Protein AF-A0A9C8JEM8-F1 (afdb_monomer_lite)

Radius of gyration: 41.98 Å; chains: 1; bounding box: 70×60×152 Å

pLDDT: mean 73.68, std 19.28, range [27.16, 97.56]

Sequence (293 aa):
QLASLAQIGDGIYQTISSDDGDIQNLIANSNAAVTEQTMEDSKHLVEQWAEQGPWLLLLLLPLAALYFRKGLLIVPVIVLMNYPQDSYAFEWQDLWKTPDQQGQQAFDHQQYEQAAAKFKSPDWQAAAQYKAEKYQQAAETLQPLQQPTADVYYNRATALAKAGQLQPALDVYNKALKLNPKHEDALYNKKLVEQALEKQKQDKKQDQDKKKSDEEKQNEQDKQTESNQASQPEKEADDKQAQQQSAQNPDKSDEQKQAQEQWLKRIPDDPAGLLKRKFKYQYSQRNRGSQQE

Foldseek 3Di:
DVCVVCVVVVHHDFDDDPDCPRVVVVVVVVCVVVVPPPPPDPPPPDPPDPPPVVVVVVVCVVVVVVVVDPPCPVVVVVVVVPDDPPPPPDDPVVVPDQLQRVLVVCVVVVVLCSSLVSDPDLLRNLLSCVSVVVLVVSLVSLPPDPDDALLSLQSNLLSCLSVVVLVVSLVSLVVSCVRPVPPPLSVVLSVLSVVLVVVLVVVVVVVVVVVVVVVVVVVVVVVVPDDDDDDDDDDDDDDDDPDDPDDDDPDDDVVNVVSSVVSNVVNDSPSCVVVVVVVVVVVVVVVVVVVVD

Secondary structure (DSSP, 8-state):
-HHHHHHHTT-------SSTHHHHHHHHHHHHHHHTTSSSS-SS--------HHHHHHHHHHHHHHHHSTT-THHHHHHHTTS--------TTTTTS-HHHHHHHHHHTT-HHHHHHH--SHHHHHHHHHHTT-HHHHHHHTTT-SS--HHHHHHHHHHHHHTT-HHHHHHHHHHHHHH-TT-HHHHHHHHHHHHHHHHHHHHHHHHHHHHHHHHHHHHHHHTTT--------------------SS------HHHHHHHHHHHTTS---THHHHHHHHHHHHHHHHHHTT--

Structure (mmCIF, N/CA/C/O backbone):
data_AF-A0A9C8JEM8-F1
#
_entry.id   AF-A0A9C8JEM8-F1
#
loop_
_atom_site.group_PDB
_atom_site.id
_atom_site.type_symbol
_atom_site.label_atom_id
_atom_site.label_alt_id
_atom_site.label_comp_id
_atom_site.label_asym_id
_atom_site.label_entity_id
_atom_site.label_seq_id
_atom_site.pdbx_PDB_ins_code
_atom_site.Cartn_x
_atom_site.Cartn_y
_atom_site.Cartn_z
_atom_site.occupancy
_atom_site.B_iso_or_equiv
_atom_site.auth_seq_id
_atom_site.auth_comp_id
_atom_site.auth_asym_id
_atom_site.auth_atom_id
_atom_site.pdbx_PDB_model_num
ATOM 1 N N . GLN A 1 1 ? 6.579 21.431 -92.927 1.00 73.50 1 GLN A N 1
ATOM 2 C CA . GLN A 1 1 ? 5.218 20.952 -92.588 1.00 73.50 1 GLN A CA 1
ATOM 3 C C . GLN A 1 1 ? 5.155 20.407 -91.160 1.00 73.50 1 GLN A C 1
ATOM 5 O O . GLN A 1 1 ? 4.316 20.878 -90.412 1.00 73.50 1 GLN A O 1
ATOM 10 N N . LEU A 1 2 ? 6.073 19.528 -90.734 1.00 78.44 2 LEU A N 1
ATOM 11 C CA . LEU A 1 2 ? 6.100 18.985 -89.361 1.00 78.44 2 LEU A CA 1
ATOM 12 C C . LEU A 1 2 ? 6.294 20.041 -88.255 1.00 78.44 2 LEU A C 1
ATOM 14 O O . LEU A 1 2 ? 5.579 20.002 -87.262 1.00 78.44 2 LEU A O 1
ATOM 18 N N . ALA A 1 3 ? 7.165 21.036 -88.460 1.00 80.38 3 ALA A N 1
ATOM 19 C CA . ALA A 1 3 ? 7.355 22.131 -87.499 1.00 80.38 3 ALA A CA 1
ATOM 20 C C . ALA A 1 3 ? 6.066 22.934 -87.233 1.00 80.38 3 ALA A C 1
ATOM 22 O O . ALA A 1 3 ? 5.750 23.259 -86.096 1.00 80.38 3 ALA A O 1
ATOM 23 N N . SER A 1 4 ? 5.278 23.191 -88.283 1.00 79.69 4 SER A N 1
ATOM 24 C CA . SER A 1 4 ? 4.003 23.907 -88.164 1.00 79.69 4 SER A CA 1
ATOM 25 C C . SER A 1 4 ? 2.924 23.067 -87.478 1.00 79.69 4 SER A C 1
ATOM 27 O O . SER A 1 4 ? 2.060 23.636 -86.826 1.00 79.69 4 SER A O 1
ATOM 29 N N . LEU A 1 5 ? 2.963 21.735 -87.614 1.00 83.62 5 LEU A N 1
ATOM 30 C CA . LEU A 1 5 ? 2.038 20.830 -86.928 1.00 83.62 5 LEU A CA 1
ATOM 31 C C . LEU A 1 5 ? 2.347 20.754 -85.424 1.00 83.62 5 LEU A C 1
ATOM 33 O O . LEU A 1 5 ? 1.428 20.771 -84.614 1.00 83.62 5 LEU A O 1
ATOM 37 N N . ALA A 1 6 ? 3.634 20.723 -85.059 1.00 81.81 6 ALA A N 1
ATOM 38 C CA . ALA A 1 6 ? 4.071 20.724 -83.665 1.00 81.81 6 ALA A CA 1
ATOM 39 C C . ALA A 1 6 ? 3.628 22.003 -82.940 1.00 81.81 6 ALA A C 1
ATOM 41 O O . ALA A 1 6 ? 3.052 21.919 -81.863 1.00 81.81 6 ALA A O 1
ATOM 42 N N . GLN A 1 7 ? 3.763 23.163 -83.588 1.00 78.19 7 GLN A N 1
ATOM 43 C CA . GLN A 1 7 ? 3.350 24.446 -83.017 1.00 78.19 7 GLN A CA 1
ATOM 44 C C . GLN A 1 7 ? 1.827 24.568 -82.812 1.00 78.19 7 GLN A C 1
ATOM 46 O O . GLN A 1 7 ? 1.388 25.266 -81.907 1.00 78.19 7 GLN A O 1
ATOM 51 N N . ILE A 1 8 ? 1.010 23.875 -83.617 1.00 83.38 8 ILE A N 1
ATOM 52 C CA . ILE A 1 8 ? -0.453 23.814 -83.424 1.00 83.38 8 ILE A CA 1
ATOM 53 C C . ILE A 1 8 ? -0.821 22.931 -82.218 1.00 83.38 8 ILE A C 1
ATOM 55 O O . ILE A 1 8 ? -1.837 23.171 -81.574 1.00 83.38 8 ILE A O 1
ATOM 59 N N . GLY A 1 9 ? -0.008 21.915 -81.914 1.00 77.94 9 GLY A N 1
ATOM 60 C CA . GLY A 1 9 ? -0.198 21.002 -80.783 1.00 77.94 9 GLY A CA 1
ATOM 61 C C . GLY A 1 9 ? 0.584 21.376 -79.523 1.00 77.94 9 GLY A C 1
ATOM 62 O O . GLY A 1 9 ? 0.756 20.511 -78.670 1.00 77.94 9 GLY A O 1
ATOM 63 N N . ASP A 1 10 ? 1.097 22.608 -79.442 1.00 72.88 10 A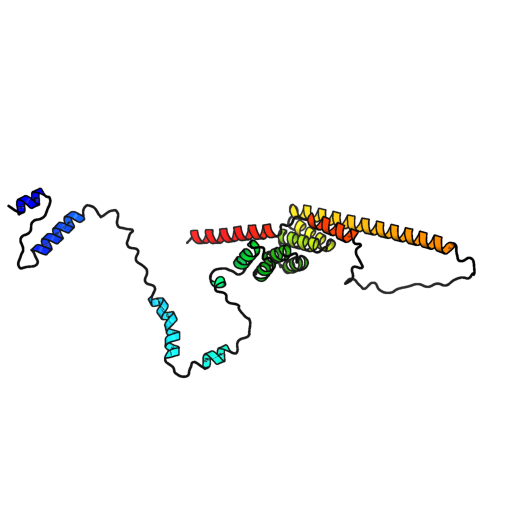SP A N 1
ATOM 64 C CA . ASP A 1 10 ? 1.951 23.106 -78.349 1.00 72.88 10 ASP A CA 1
ATOM 65 C C . ASP A 1 10 ? 3.203 22.235 -78.083 1.00 72.88 10 ASP A C 1
ATOM 67 O O . ASP A 1 10 ? 3.753 22.168 -76.986 1.00 72.88 10 ASP A O 1
ATOM 71 N N . GLY A 1 11 ? 3.650 21.520 -79.119 1.00 76.44 11 GLY A N 1
ATOM 72 C CA . GLY A 1 11 ? 4.810 20.640 -79.103 1.00 76.44 11 GLY A CA 1
ATOM 73 C C . GLY A 1 11 ? 6.044 21.289 -79.729 1.00 76.44 11 GLY A C 1
ATOM 74 O O . GLY A 1 11 ? 5.958 22.160 -80.595 1.00 76.44 11 GLY A O 1
ATOM 75 N N . ILE A 1 12 ? 7.222 20.812 -79.330 1.00 78.31 12 ILE A N 1
ATOM 76 C CA . ILE A 1 12 ? 8.511 21.308 -79.823 1.00 78.31 12 ILE A CA 1
ATOM 77 C C . ILE A 1 12 ? 8.998 20.396 -80.953 1.00 78.31 12 ILE A C 1
ATOM 79 O O . ILE A 1 12 ? 9.062 19.177 -80.797 1.00 78.31 12 ILE A O 1
ATOM 83 N N . TYR A 1 13 ? 9.355 20.980 -82.098 1.00 82.88 13 TYR A N 1
ATOM 84 C CA . TYR A 1 13 ? 9.956 20.257 -83.220 1.00 82.88 13 TYR A CA 1
ATOM 85 C C . TYR A 1 13 ? 11.445 20.577 -83.325 1.00 82.88 13 TYR A C 1
ATOM 87 O O . TYR A 1 13 ? 11.808 21.741 -83.476 1.00 82.88 13 TYR A O 1
ATOM 95 N N . GLN A 1 14 ? 12.283 19.540 -83.322 1.00 85.38 14 GLN A N 1
ATOM 96 C CA . GLN A 1 14 ? 13.728 19.648 -83.516 1.00 85.38 14 GLN A CA 1
ATOM 97 C C . GLN A 1 14 ? 14.185 18.623 -84.562 1.00 85.38 14 GLN A C 1
ATOM 99 O O . GLN A 1 14 ? 13.753 17.469 -84.545 1.00 85.38 14 GLN A O 1
ATOM 104 N N . THR A 1 15 ? 15.041 19.039 -85.496 1.00 86.00 15 THR A N 1
ATOM 105 C CA . THR A 1 15 ? 15.683 18.128 -86.457 1.00 86.00 15 THR A CA 1
ATOM 106 C C . THR A 1 15 ? 16.904 17.476 -85.826 1.00 86.00 15 THR A C 1
ATOM 108 O O . THR A 1 15 ? 17.666 18.169 -85.155 1.00 86.00 15 THR A O 1
ATOM 111 N N . ILE A 1 16 ? 17.106 16.179 -86.084 1.00 86.50 16 ILE A N 1
ATOM 112 C CA . ILE A 1 16 ? 18.252 15.436 -85.551 1.00 86.50 16 ILE A CA 1
ATOM 113 C C . ILE A 1 16 ? 19.565 16.060 -86.033 1.00 86.50 16 ILE A C 1
ATOM 115 O O . ILE A 1 16 ? 19.719 16.349 -87.227 1.00 86.50 16 ILE A O 1
ATOM 119 N N . SER A 1 17 ? 20.483 16.293 -85.103 1.00 87.31 17 SER A N 1
ATOM 120 C CA . SER A 1 17 ? 21.820 16.805 -85.396 1.00 87.31 17 SER A CA 1
ATOM 121 C C . SER A 1 17 ? 22.855 15.686 -85.283 1.00 87.31 17 SER A C 1
ATOM 123 O O . SER A 1 17 ? 22.590 14.613 -84.750 1.00 87.31 17 SER A O 1
ATOM 125 N N . SER A 1 18 ? 24.041 15.909 -85.849 1.00 84.62 18 SER A N 1
ATOM 126 C CA . SER A 1 18 ? 25.194 15.012 -85.657 1.00 84.62 18 SER A CA 1
ATOM 127 C C . SER A 1 18 ? 25.998 15.353 -84.395 1.00 84.62 18 SER A C 1
ATOM 129 O O . SER A 1 18 ? 26.975 14.671 -84.093 1.00 84.62 18 SER A O 1
ATOM 131 N N . ASP A 1 19 ? 25.603 16.416 -83.693 1.00 86.56 19 ASP A N 1
ATOM 132 C CA . ASP A 1 19 ? 26.094 16.820 -82.378 1.00 86.56 19 ASP A CA 1
ATOM 133 C C . ASP A 1 19 ? 24.960 16.779 -81.341 1.00 86.56 19 ASP A C 1
ATOM 135 O O . ASP A 1 19 ? 23.800 16.578 -81.687 1.00 86.56 19 ASP A O 1
ATOM 139 N N . ASP A 1 20 ? 25.288 17.020 -80.070 1.00 84.44 20 ASP A N 1
ATOM 140 C CA . ASP A 1 20 ? 24.317 16.991 -78.965 1.00 84.44 20 ASP A CA 1
ATOM 141 C C . ASP A 1 20 ? 23.405 18.239 -78.910 1.00 84.44 20 ASP A C 1
ATOM 143 O O . ASP A 1 20 ? 22.686 18.462 -77.927 1.00 84.44 20 ASP A O 1
ATOM 147 N N . GLY A 1 21 ? 23.440 19.103 -79.931 1.00 83.06 21 GLY A N 1
ATOM 148 C CA . GLY A 1 21 ? 22.707 20.368 -79.943 1.00 83.06 21 GLY A CA 1
ATOM 149 C C . GLY A 1 21 ? 21.188 20.194 -80.027 1.00 83.06 21 GLY A C 1
ATOM 150 O O . GLY A 1 21 ? 20.435 21.032 -79.525 1.00 83.06 21 GLY A O 1
ATOM 151 N N . ASP A 1 22 ? 20.710 19.105 -80.626 1.00 84.31 22 ASP A N 1
ATOM 152 C CA . ASP A 1 22 ? 19.285 18.772 -80.687 1.00 84.31 22 ASP A CA 1
ATOM 153 C C . ASP A 1 22 ? 18.732 18.338 -79.319 1.00 84.31 22 ASP A C 1
ATOM 155 O O . ASP A 1 22 ? 17.677 18.824 -78.899 1.00 84.31 22 ASP A O 1
ATOM 159 N N . ILE A 1 23 ? 19.481 17.515 -78.582 1.00 81.94 23 ILE A N 1
ATOM 160 C CA . ILE A 1 23 ? 19.141 17.065 -77.229 1.00 81.94 23 ILE A CA 1
ATOM 161 C C . ILE A 1 23 ? 19.180 18.234 -76.242 1.00 81.94 23 ILE A C 1
ATOM 163 O O . ILE A 1 23 ? 18.251 18.392 -75.447 1.00 81.94 23 ILE A O 1
ATOM 167 N N . GLN A 1 24 ? 20.205 19.092 -76.302 1.00 83.62 24 GLN A N 1
ATOM 168 C CA . GLN A 1 24 ? 20.297 20.239 -75.392 1.00 83.62 24 GLN A CA 1
ATOM 169 C C . GLN A 1 24 ? 19.135 21.224 -75.576 1.00 83.62 24 GLN A C 1
ATOM 171 O O . GLN A 1 24 ? 18.583 21.706 -74.587 1.00 83.62 24 GLN A O 1
ATOM 176 N N . ASN A 1 25 ? 18.706 21.470 -76.818 1.00 80.06 25 ASN A N 1
ATOM 177 C CA . ASN A 1 25 ? 17.564 22.342 -77.101 1.00 80.06 25 ASN A CA 1
ATOM 178 C C . ASN A 1 25 ? 16.220 21.723 -76.677 1.00 80.06 25 ASN A C 1
ATOM 180 O O . ASN A 1 25 ? 15.345 22.442 -76.191 1.00 80.06 25 ASN A O 1
ATOM 184 N N . LEU A 1 26 ? 16.056 20.400 -76.799 1.00 81.19 26 LEU A N 1
ATOM 185 C CA . LEU A 1 26 ? 14.886 19.687 -76.268 1.00 81.19 26 LEU A CA 1
ATOM 186 C C . LEU A 1 26 ? 14.798 19.791 -74.739 1.00 81.19 26 LEU A C 1
ATOM 188 O O . LEU A 1 26 ? 13.727 20.091 -74.216 1.00 81.19 26 LEU A O 1
ATOM 192 N N . ILE A 1 27 ? 15.918 19.607 -74.033 1.00 78.31 27 ILE A N 1
ATOM 193 C CA . ILE A 1 27 ? 15.978 19.670 -72.562 1.00 78.31 27 ILE A CA 1
ATOM 194 C C . ILE A 1 27 ? 15.784 21.106 -72.049 1.00 78.31 27 ILE A C 1
ATOM 196 O O . ILE A 1 27 ? 15.077 21.334 -71.065 1.00 78.31 27 ILE A O 1
ATOM 200 N N . ALA A 1 28 ? 16.391 22.096 -72.708 1.00 76.00 28 ALA A N 1
ATOM 201 C CA . ALA A 1 28 ? 16.243 23.499 -72.323 1.00 76.00 28 ALA A CA 1
ATOM 202 C C . ALA A 1 28 ? 14.779 23.958 -72.425 1.00 76.00 28 ALA A C 1
ATOM 204 O O . ALA A 1 28 ? 14.257 24.593 -71.506 1.00 76.00 28 ALA A O 1
ATOM 205 N N . ASN A 1 29 ? 14.094 23.566 -73.502 1.00 69.38 29 ASN A N 1
ATOM 206 C CA . ASN A 1 29 ? 12.701 23.934 -73.724 1.00 69.38 29 ASN A CA 1
ATOM 207 C C . ASN A 1 29 ? 11.715 23.088 -72.894 1.00 69.38 29 ASN A C 1
ATOM 209 O O . ASN A 1 29 ? 10.679 23.612 -72.487 1.00 69.38 29 ASN A O 1
ATOM 213 N N . SER A 1 30 ? 12.034 21.829 -72.557 1.00 65.31 30 SER A N 1
ATOM 214 C CA . SER A 1 30 ? 11.218 21.043 -71.615 1.00 65.31 30 SER A CA 1
ATOM 215 C C . SER A 1 30 ? 11.283 21.603 -70.195 1.00 65.31 30 SER A C 1
ATOM 217 O O . SER A 1 30 ? 10.276 21.640 -69.493 1.00 65.31 30 SER A O 1
ATOM 219 N N . ASN A 1 31 ? 12.453 22.090 -69.776 1.00 60.06 31 ASN A N 1
ATOM 220 C CA . ASN A 1 31 ? 12.616 22.701 -68.461 1.00 60.06 31 ASN A CA 1
ATOM 221 C C . ASN A 1 31 ? 11.907 24.059 -68.378 1.00 60.06 31 ASN A C 1
ATOM 223 O O . ASN A 1 31 ? 11.348 24.376 -67.331 1.00 60.06 31 ASN A O 1
ATOM 227 N N . ALA A 1 32 ? 11.849 24.827 -69.471 1.00 59.03 32 ALA A N 1
ATOM 228 C CA . ALA A 1 32 ? 11.072 26.066 -69.521 1.00 59.03 32 ALA A CA 1
ATOM 229 C C . ALA A 1 32 ? 9.560 25.818 -69.339 1.00 59.03 32 ALA A C 1
ATOM 231 O O . ALA A 1 32 ? 8.919 26.551 -68.593 1.00 59.03 32 ALA A O 1
ATOM 232 N N . ALA A 1 33 ? 9.013 24.744 -69.925 1.00 56.31 33 ALA A N 1
ATOM 233 C CA . ALA A 1 33 ? 7.599 24.376 -69.778 1.00 56.31 33 ALA A CA 1
ATOM 234 C C . ALA A 1 33 ? 7.238 23.816 -68.383 1.00 56.31 33 ALA A C 1
ATOM 236 O O . ALA A 1 33 ? 6.098 23.936 -67.944 1.00 56.31 33 ALA A O 1
ATOM 237 N N . VAL A 1 34 ? 8.200 23.223 -67.665 1.00 54.12 34 VAL A N 1
ATOM 238 C CA . VAL A 1 34 ? 7.989 22.663 -66.312 1.00 54.12 34 VAL A CA 1
ATOM 239 C C . VAL A 1 34 ? 8.212 23.706 -65.205 1.00 54.12 34 VAL A C 1
ATOM 241 O O . VAL A 1 34 ? 7.657 23.583 -64.115 1.00 54.12 34 VAL A O 1
ATOM 244 N N . THR A 1 35 ? 8.975 24.772 -65.468 1.00 49.25 35 THR A N 1
ATOM 245 C CA . THR A 1 35 ? 9.384 25.736 -64.427 1.00 49.25 35 THR A CA 1
ATOM 246 C C . THR A 1 35 ? 8.249 26.655 -63.947 1.00 49.25 35 THR A C 1
ATOM 248 O O . THR A 1 35 ? 8.326 27.167 -62.832 1.00 49.25 35 THR A O 1
ATOM 251 N N . GLU A 1 36 ? 7.161 26.824 -64.706 1.00 50.47 36 GLU A N 1
ATOM 252 C CA . GLU A 1 36 ? 6.066 27.733 -64.321 1.00 50.47 36 GLU A CA 1
ATOM 253 C C . GLU A 1 36 ? 5.012 27.129 -63.369 1.00 50.47 36 GLU A C 1
ATOM 255 O O . GLU A 1 36 ? 4.199 27.880 -62.835 1.00 50.47 36 GLU A O 1
ATOM 260 N N . GLN A 1 37 ? 5.025 25.816 -63.082 1.00 49.00 37 GLN A N 1
ATOM 261 C CA . GLN A 1 37 ? 3.985 25.182 -62.240 1.00 49.00 37 GLN A CA 1
ATOM 262 C C . GLN A 1 37 ? 4.459 24.491 -60.949 1.00 49.00 37 GLN A C 1
ATOM 264 O O . GLN A 1 37 ? 3.617 24.085 -60.152 1.00 49.00 37 GLN A O 1
ATOM 269 N N . THR A 1 38 ? 5.762 24.376 -60.666 1.00 44.81 38 THR A N 1
ATOM 270 C CA . THR A 1 38 ? 6.245 23.550 -59.530 1.00 44.81 38 THR A CA 1
ATOM 271 C C . THR A 1 38 ? 7.062 24.286 -58.462 1.00 44.81 38 THR A C 1
ATOM 273 O O . THR A 1 38 ? 7.720 23.641 -57.647 1.00 44.81 38 THR A O 1
ATOM 276 N N . MET A 1 39 ? 7.028 25.622 -58.412 1.00 44.41 39 MET A N 1
ATOM 277 C CA . MET A 1 39 ? 7.849 26.404 -57.466 1.00 44.41 39 MET A CA 1
ATOM 278 C C . MET A 1 39 ? 7.201 26.707 -56.098 1.00 44.41 39 MET A C 1
ATOM 280 O O . MET A 1 39 ? 7.886 27.273 -55.249 1.00 44.41 39 MET A O 1
ATOM 284 N N . GLU A 1 40 ? 5.951 26.304 -55.826 1.00 47.78 40 GLU A N 1
ATOM 285 C CA . GLU A 1 40 ? 5.322 26.559 -54.509 1.00 47.78 40 GLU A CA 1
ATOM 286 C C . GLU A 1 40 ? 5.100 25.325 -53.615 1.00 47.78 40 GLU A C 1
ATOM 288 O O . GLU A 1 40 ? 5.175 25.474 -52.398 1.00 47.78 40 GLU A O 1
ATOM 293 N N . ASP A 1 41 ? 4.952 24.102 -54.145 1.00 46.62 41 ASP A N 1
ATOM 294 C CA . ASP A 1 41 ? 4.423 22.980 -53.332 1.00 46.62 41 ASP A CA 1
ATOM 295 C C . ASP A 1 41 ? 5.423 21.864 -52.956 1.00 46.62 41 ASP A C 1
ATOM 297 O O . ASP A 1 41 ? 5.088 20.910 -52.258 1.00 46.62 41 ASP A O 1
ATOM 301 N N . SER A 1 42 ? 6.691 21.957 -53.373 1.00 44.41 42 SER A N 1
ATOM 302 C CA . SER A 1 42 ? 7.666 20.853 -53.228 1.00 44.41 42 SER A CA 1
ATOM 303 C C . SER A 1 42 ? 8.757 21.094 -52.178 1.00 44.41 42 SER A C 1
ATOM 305 O O . SER A 1 42 ? 9.907 20.710 -52.376 1.00 44.41 42 SER A O 1
ATOM 307 N N . LYS A 1 43 ? 8.437 21.727 -51.041 1.00 48.19 43 LYS A N 1
ATOM 308 C CA . LYS A 1 43 ? 9.382 21.839 -49.904 1.00 48.19 43 LYS A CA 1
ATOM 309 C C . LYS A 1 43 ? 9.267 20.724 -48.858 1.00 48.19 43 LYS A C 1
ATOM 311 O O . LYS A 1 43 ? 10.055 20.719 -47.920 1.00 48.19 43 LYS A O 1
ATOM 316 N N . HIS A 1 44 ? 8.356 19.758 -49.017 1.00 50.12 44 HIS A N 1
ATOM 317 C CA . HIS A 1 44 ? 8.060 18.789 -47.950 1.00 50.12 44 HIS A CA 1
ATOM 318 C C . HIS A 1 44 ? 7.926 17.310 -48.360 1.00 50.12 44 HIS A C 1
ATOM 320 O O . HIS A 1 44 ? 7.254 16.571 -47.654 1.00 50.12 44 HIS A O 1
ATOM 326 N N . LEU A 1 45 ? 8.572 16.825 -49.430 1.00 48.34 45 LEU A N 1
ATOM 327 C CA . LEU A 1 45 ? 8.512 15.388 -49.785 1.00 48.34 45 LEU A CA 1
ATOM 328 C C . LEU A 1 45 ? 9.844 14.780 -50.257 1.00 48.34 45 LEU A C 1
ATOM 330 O O . LEU A 1 45 ? 9.875 13.934 -51.145 1.00 48.34 45 LEU A O 1
ATOM 334 N N . VAL A 1 46 ? 10.959 15.158 -49.635 1.00 50.88 46 VAL A N 1
ATOM 335 C CA . VAL A 1 46 ? 12.116 14.255 -49.579 1.00 50.88 46 VAL A CA 1
ATOM 336 C C . VAL A 1 46 ? 12.358 13.962 -48.110 1.00 50.88 46 VAL A C 1
ATOM 338 O O . VAL A 1 46 ? 13.073 14.692 -47.427 1.00 50.88 46 VAL A O 1
ATOM 341 N N . GLU A 1 47 ? 11.713 12.908 -47.609 1.00 58.53 47 GLU A N 1
ATOM 342 C CA . GLU A 1 47 ? 12.149 12.252 -46.380 1.00 58.53 47 GLU A CA 1
ATOM 343 C C . GLU A 1 47 ? 13.576 11.745 -46.624 1.00 58.53 47 GLU A C 1
ATOM 345 O O . GLU A 1 47 ? 13.800 10.666 -47.174 1.00 58.53 47 GLU A O 1
ATOM 350 N N . GLN A 1 48 ? 14.572 12.567 -46.288 1.00 57.09 48 GLN A N 1
ATOM 351 C CA . GLN A 1 48 ? 15.948 12.108 -46.186 1.00 57.09 48 GLN A CA 1
ATOM 352 C C . GLN A 1 48 ? 16.010 11.165 -44.990 1.00 57.09 48 GLN A C 1
ATOM 354 O O . GLN A 1 48 ? 16.090 11.594 -43.839 1.00 57.09 48 GLN A O 1
ATOM 359 N N . TRP A 1 49 ? 15.946 9.868 -45.270 1.00 64.62 49 TRP A N 1
ATOM 360 C CA . TRP A 1 49 ? 16.225 8.838 -44.285 1.00 64.62 49 TRP A CA 1
ATOM 361 C C . TRP A 1 49 ? 17.636 9.069 -43.748 1.00 64.62 49 TRP A C 1
ATOM 363 O O . TRP A 1 49 ? 18.623 8.946 -44.474 1.00 64.62 49 TRP A O 1
ATOM 373 N N . ALA A 1 50 ? 17.731 9.458 -42.479 1.00 66.25 50 ALA A N 1
ATOM 374 C CA . ALA A 1 50 ? 19.008 9.630 -41.812 1.00 66.25 50 ALA A CA 1
ATOM 375 C C . ALA A 1 50 ? 19.674 8.254 -41.666 1.00 66.25 50 ALA A C 1
ATOM 377 O O . ALA A 1 50 ? 19.329 7.474 -40.775 1.00 66.25 50 ALA A O 1
ATOM 378 N N . GLU A 1 51 ? 20.622 7.938 -42.550 1.00 70.19 51 GLU A N 1
ATOM 379 C CA . GLU A 1 51 ? 21.404 6.706 -42.467 1.00 70.19 51 GLU A CA 1
ATOM 380 C C . GLU A 1 51 ? 22.341 6.745 -41.250 1.00 70.19 51 GLU A C 1
ATOM 382 O O . GLU A 1 51 ? 23.457 7.259 -41.289 1.00 70.19 51 GLU A O 1
ATOM 387 N N . GLN A 1 52 ? 21.882 6.172 -40.136 1.00 79.19 52 GLN A N 1
ATOM 388 C CA . GLN A 1 52 ? 22.690 5.972 -38.928 1.00 79.19 52 GLN A CA 1
ATOM 389 C C . GLN A 1 52 ? 23.364 4.587 -38.880 1.00 79.19 52 GLN A C 1
ATOM 391 O O . GLN A 1 52 ? 23.950 4.216 -37.863 1.00 79.19 52 GLN A O 1
ATOM 396 N N . GLY A 1 53 ? 23.331 3.834 -39.986 1.00 81.06 53 GLY A N 1
ATOM 397 C CA . GLY A 1 53 ? 23.951 2.509 -40.124 1.00 81.06 53 GLY A CA 1
ATOM 398 C C . GLY A 1 53 ? 25.422 2.431 -39.678 1.00 81.06 53 GLY A C 1
ATOM 399 O O . GLY A 1 53 ? 25.783 1.471 -38.995 1.00 81.06 53 GLY A O 1
ATOM 400 N N . PRO A 1 54 ? 26.274 3.440 -39.947 1.00 86.06 54 PRO A N 1
ATOM 401 C CA . PRO A 1 54 ? 27.662 3.429 -39.486 1.00 86.06 54 PRO A CA 1
ATOM 402 C C . PRO A 1 54 ? 27.836 3.393 -37.959 1.00 86.06 54 PRO A C 1
ATOM 404 O O . PRO A 1 54 ? 28.841 2.877 -37.474 1.00 86.06 54 PRO A O 1
ATOM 407 N N . TRP A 1 55 ? 26.865 3.868 -37.172 1.00 85.38 55 TRP A N 1
ATOM 408 C CA . TRP A 1 55 ? 26.945 3.802 -35.707 1.00 85.38 55 TRP A CA 1
ATOM 409 C C . TRP A 1 55 ? 26.785 2.370 -35.176 1.00 85.38 55 TRP A C 1
ATOM 411 O O . TRP A 1 55 ? 27.382 2.024 -34.156 1.00 85.38 55 TRP A O 1
ATOM 421 N N . LEU A 1 56 ? 26.078 1.496 -35.903 1.00 84.12 56 LEU A N 1
ATOM 422 C CA . LEU A 1 56 ? 25.992 0.066 -35.577 1.00 84.12 56 LEU A CA 1
ATOM 423 C C . LEU A 1 56 ? 27.339 -0.655 -35.754 1.00 84.12 56 LEU A C 1
ATOM 425 O O . LEU A 1 56 ? 27.613 -1.620 -35.039 1.00 84.12 56 LEU A O 1
ATOM 429 N N . LEU A 1 57 ? 28.216 -0.172 -36.645 1.00 86.06 57 LEU A N 1
ATOM 430 C CA . LEU A 1 57 ? 29.558 -0.741 -36.823 1.00 86.06 57 LEU A CA 1
ATOM 431 C C . LEU A 1 57 ? 30.441 -0.543 -35.587 1.00 86.06 57 LEU A C 1
ATOM 433 O O . LEU A 1 57 ? 31.233 -1.430 -35.266 1.00 86.06 57 LEU A O 1
ATOM 437 N N . LEU A 1 58 ? 30.278 0.562 -34.851 1.00 86.88 58 LEU A N 1
ATOM 438 C CA . LEU A 1 58 ? 31.016 0.792 -33.603 1.00 86.88 58 LEU A CA 1
ATOM 439 C C . LEU A 1 58 ? 30.653 -0.233 -32.519 1.00 86.88 58 LEU A C 1
ATOM 441 O O . LEU A 1 58 ? 31.522 -0.629 -31.744 1.00 86.88 58 LEU A O 1
ATOM 445 N N . LEU A 1 59 ? 29.407 -0.719 -32.503 1.00 85.69 59 LEU A N 1
ATOM 446 C CA . LEU A 1 59 ? 28.952 -1.767 -31.582 1.00 85.69 59 LEU A CA 1
ATOM 447 C C . LEU A 1 59 ? 29.477 -3.164 -31.973 1.00 85.69 59 LEU A C 1
ATOM 449 O O . LEU A 1 59 ? 29.726 -3.999 -31.105 1.00 85.69 59 LEU A O 1
ATOM 453 N N . LEU A 1 60 ? 29.705 -3.406 -33.268 1.00 84.94 60 LEU A N 1
ATOM 454 C CA . LEU A 1 60 ? 30.256 -4.662 -33.803 1.00 84.94 60 LEU A CA 1
ATOM 455 C C . LEU A 1 60 ? 31.789 -4.759 -33.718 1.00 84.94 60 LEU A C 1
ATOM 457 O O . LEU A 1 60 ? 32.336 -5.862 -33.646 1.00 84.94 60 LEU A O 1
ATOM 461 N N . LEU A 1 61 ? 32.489 -3.624 -33.696 1.00 85.06 61 LEU A N 1
ATOM 462 C CA . LEU A 1 61 ? 33.952 -3.539 -33.642 1.00 85.06 61 LEU A CA 1
ATOM 463 C C . LEU A 1 61 ? 34.589 -4.327 -32.472 1.00 85.06 61 LEU A C 1
ATOM 465 O O . LEU A 1 61 ? 35.522 -5.091 -32.735 1.00 85.06 61 LEU A O 1
ATOM 469 N N . PRO A 1 62 ? 34.113 -4.248 -31.209 1.00 81.94 62 PRO A N 1
ATOM 470 C CA . PRO A 1 62 ? 34.688 -5.039 -30.117 1.00 81.94 62 PRO A CA 1
ATOM 471 C C . PRO A 1 62 ? 34.507 -6.554 -30.310 1.00 81.94 62 PRO A C 1
ATOM 473 O O . PRO A 1 62 ? 35.412 -7.319 -29.981 1.00 81.94 62 PRO A O 1
ATOM 476 N N . LEU A 1 63 ? 33.393 -7.003 -30.901 1.00 81.31 63 LEU A N 1
ATOM 477 C CA . LEU A 1 63 ? 33.167 -8.421 -31.219 1.00 81.31 63 LEU A CA 1
ATOM 478 C C . LEU A 1 63 ? 34.137 -8.910 -32.307 1.00 81.31 63 LEU A C 1
ATOM 480 O O . LEU A 1 63 ? 34.730 -9.982 -32.176 1.00 81.31 63 LEU A O 1
ATOM 484 N N . ALA A 1 64 ? 34.364 -8.095 -33.341 1.00 81.19 64 ALA A N 1
ATOM 485 C CA . ALA A 1 64 ? 35.340 -8.381 -34.393 1.00 81.19 64 ALA A CA 1
ATOM 486 C C . ALA A 1 64 ? 36.788 -8.394 -33.861 1.00 81.19 64 ALA A C 1
ATOM 488 O O . ALA A 1 64 ? 37.587 -9.254 -34.241 1.00 81.19 64 ALA A O 1
ATOM 489 N N . ALA A 1 65 ? 37.122 -7.494 -32.930 1.00 77.44 65 ALA A N 1
ATOM 490 C CA . ALA A 1 65 ? 38.431 -7.453 -32.279 1.00 77.44 65 ALA A CA 1
ATOM 491 C C . ALA A 1 65 ? 38.698 -8.699 -31.410 1.00 77.44 65 ALA A C 1
ATOM 493 O O . ALA A 1 65 ? 39.822 -9.207 -31.388 1.00 77.44 65 ALA A O 1
ATOM 494 N N . LEU A 1 66 ? 37.669 -9.230 -30.739 1.00 73.56 66 LEU A N 1
ATOM 495 C CA . LEU A 1 66 ? 37.760 -10.474 -29.963 1.00 73.56 66 LEU A CA 1
ATOM 496 C C . LEU A 1 66 ? 37.910 -11.718 -30.854 1.00 73.56 66 LEU A C 1
ATOM 498 O O . LEU A 1 66 ? 38.590 -12.667 -30.463 1.00 73.56 66 LEU A O 1
ATOM 502 N N . TYR A 1 67 ? 37.340 -11.702 -32.063 1.00 72.12 67 TYR A N 1
ATOM 503 C CA . TYR A 1 67 ? 37.467 -12.794 -33.035 1.00 72.12 67 TYR A CA 1
ATOM 504 C C . TYR A 1 67 ? 38.905 -12.970 -33.557 1.00 72.12 67 TYR A C 1
ATOM 506 O O . TYR A 1 67 ? 39.353 -14.091 -33.797 1.00 72.12 67 TYR A O 1
ATOM 5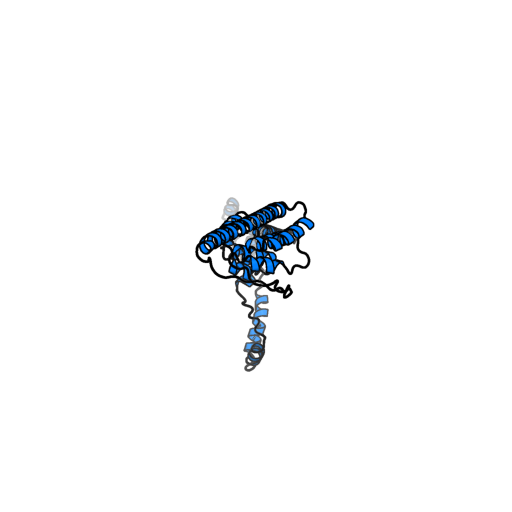14 N N . PHE A 1 68 ? 39.663 -11.878 -33.702 1.00 69.12 68 PHE A N 1
ATOM 515 C CA . PHE A 1 68 ? 40.976 -11.911 -34.357 1.00 69.12 68 PHE A CA 1
ATOM 516 C C . PHE A 1 68 ? 42.108 -12.481 -33.477 1.00 69.12 68 PHE A C 1
ATOM 518 O O . PHE A 1 68 ? 43.143 -12.908 -33.991 1.00 69.12 68 PHE A O 1
ATOM 525 N N . ARG A 1 69 ? 41.937 -12.540 -32.147 1.00 72.56 69 ARG A N 1
ATOM 526 C CA . ARG A 1 69 ? 43.007 -12.943 -31.216 1.00 72.56 69 ARG A CA 1
ATOM 527 C C . ARG A 1 69 ? 42.741 -14.319 -30.595 1.00 72.56 69 ARG A C 1
ATOM 529 O O . ARG A 1 69 ? 42.186 -14.432 -29.501 1.00 72.56 69 ARG A O 1
ATOM 536 N N . LYS A 1 70 ? 43.196 -15.375 -31.288 1.00 62.97 70 LYS A N 1
ATOM 537 C CA . LYS A 1 70 ? 43.160 -16.779 -30.827 1.00 62.97 70 LYS A CA 1
ATOM 538 C C . LYS A 1 70 ? 43.868 -16.918 -29.468 1.00 62.97 70 LYS A C 1
ATOM 540 O O . LYS A 1 70 ? 45.092 -16.944 -29.413 1.00 62.97 70 LYS A O 1
ATOM 545 N N . GLY A 1 71 ? 43.101 -16.978 -28.378 1.00 63.84 71 GLY A N 1
ATOM 546 C CA . GLY A 1 71 ? 43.610 -17.227 -27.019 1.00 63.84 71 GLY A CA 1
ATOM 547 C C . GLY A 1 71 ? 43.109 -16.277 -25.926 1.00 63.84 71 GLY A C 1
ATOM 548 O O . GLY A 1 71 ? 43.305 -16.569 -24.752 1.00 63.84 71 GLY A O 1
ATOM 549 N N . LEU A 1 72 ? 42.424 -15.178 -26.268 1.00 63.88 72 LEU A N 1
ATOM 550 C CA . LEU A 1 72 ? 41.906 -14.222 -25.274 1.00 63.88 72 LEU A CA 1
ATOM 551 C C . LEU A 1 72 ? 40.457 -14.478 -24.833 1.00 63.88 72 LEU A C 1
ATOM 553 O O . LEU A 1 72 ? 40.012 -13.847 -23.885 1.00 63.88 72 LEU A O 1
ATOM 557 N N . LEU A 1 73 ? 39.741 -15.428 -25.449 1.00 61.50 73 LEU A N 1
ATOM 558 C CA . LEU A 1 73 ? 38.356 -15.771 -25.079 1.00 61.50 73 LEU A CA 1
ATOM 559 C C . LEU A 1 73 ? 38.216 -16.382 -23.675 1.00 61.50 73 LEU A C 1
ATOM 561 O O . LEU A 1 73 ? 37.135 -16.336 -23.102 1.00 61.50 73 LEU A O 1
ATOM 565 N N . ILE A 1 74 ? 39.293 -16.920 -23.100 1.00 64.81 74 ILE A N 1
ATOM 566 C CA . ILE A 1 74 ? 39.250 -17.565 -21.778 1.00 64.81 74 ILE A CA 1
ATOM 567 C C . ILE A 1 74 ? 39.296 -16.527 -20.642 1.00 64.81 74 ILE A C 1
ATOM 569 O O . ILE A 1 74 ? 38.675 -16.720 -19.600 1.00 64.81 74 ILE A O 1
ATOM 573 N N . VAL A 1 75 ? 39.974 -15.393 -20.842 1.00 68.31 75 VAL A N 1
ATOM 574 C CA . VAL A 1 75 ? 40.158 -14.364 -19.805 1.00 68.31 75 VAL A CA 1
ATOM 575 C C . VAL A 1 75 ? 38.845 -13.678 -19.387 1.00 68.31 75 VAL A C 1
ATOM 577 O O . VAL A 1 75 ? 38.591 -13.631 -18.186 1.00 68.31 75 VAL A O 1
ATOM 580 N N . PRO A 1 76 ? 37.963 -13.197 -20.291 1.00 66.69 76 PRO A N 1
ATOM 581 C CA . PRO A 1 76 ? 36.694 -12.607 -19.874 1.00 66.69 76 PRO A CA 1
ATOM 582 C C . PRO A 1 76 ? 35.760 -13.646 -19.244 1.00 66.69 76 PRO A C 1
ATOM 584 O O . PRO A 1 76 ? 35.040 -13.307 -18.318 1.00 66.69 76 PRO A O 1
ATOM 587 N N . VAL A 1 77 ? 35.810 -14.916 -19.664 1.00 68.06 77 VAL A N 1
ATOM 588 C CA . VAL A 1 77 ? 34.998 -15.997 -19.071 1.00 68.06 77 VAL A CA 1
ATOM 589 C C . VAL A 1 77 ? 35.392 -16.264 -17.613 1.00 68.06 77 VAL A C 1
ATOM 591 O O . VAL A 1 77 ? 34.519 -16.402 -16.761 1.00 68.06 77 VAL A O 1
ATOM 594 N N . ILE A 1 78 ? 36.693 -16.268 -17.300 1.00 69.44 78 ILE A N 1
ATOM 595 C CA . ILE A 1 78 ? 37.190 -16.437 -15.923 1.00 69.44 78 ILE A CA 1
ATOM 596 C C . ILE A 1 78 ? 36.885 -15.199 -15.065 1.00 69.44 78 ILE A C 1
ATOM 598 O O . ILE A 1 78 ? 36.524 -15.333 -13.898 1.00 69.44 78 ILE A O 1
ATOM 602 N N . VAL A 1 79 ? 36.980 -13.996 -15.640 1.00 67.62 79 VAL A N 1
ATOM 603 C CA . VAL A 1 79 ? 36.634 -12.737 -14.956 1.00 67.62 79 VAL A CA 1
ATOM 604 C C . VAL A 1 79 ? 35.123 -12.639 -14.685 1.00 67.62 79 VAL A C 1
ATOM 606 O O . VAL A 1 79 ? 34.727 -12.169 -13.624 1.00 67.62 79 VAL A O 1
ATOM 609 N N . LEU A 1 80 ? 34.277 -13.141 -15.591 1.00 62.31 80 LEU A N 1
ATOM 610 C CA . LEU A 1 80 ? 32.815 -13.172 -15.438 1.00 62.31 80 LEU A CA 1
ATOM 611 C C . LEU A 1 80 ? 32.323 -14.223 -14.427 1.00 62.31 80 LEU A C 1
ATOM 613 O O . LEU A 1 80 ? 31.233 -14.070 -13.885 1.00 62.31 80 LEU A O 1
ATOM 617 N N . MET A 1 81 ? 33.108 -15.266 -14.136 1.00 64.56 81 MET A N 1
ATOM 618 C CA . MET A 1 81 ? 32.745 -16.296 -13.149 1.00 64.56 81 MET A CA 1
ATOM 619 C C . MET A 1 81 ? 32.826 -15.817 -11.690 1.00 64.56 81 MET A C 1
ATOM 621 O O . MET A 1 81 ? 32.293 -16.490 -10.812 1.00 64.56 81 MET A O 1
ATOM 625 N N . ASN A 1 82 ? 33.474 -14.677 -11.420 1.00 63.19 82 ASN A N 1
ATOM 626 C CA . ASN A 1 82 ? 33.771 -14.207 -10.063 1.00 63.19 82 ASN A CA 1
ATOM 627 C C . ASN A 1 82 ? 33.052 -12.894 -9.693 1.00 63.19 82 ASN A C 1
ATOM 629 O O . ASN A 1 82 ? 33.615 -12.051 -8.996 1.00 63.19 82 ASN A O 1
ATOM 633 N N . TYR A 1 83 ? 31.820 -12.701 -10.176 1.00 67.06 83 TYR A N 1
ATOM 634 C CA . TYR A 1 83 ? 30.955 -11.603 -9.734 1.00 67.06 83 TYR A CA 1
ATOM 635 C C . TYR A 1 83 ? 29.879 -12.100 -8.753 1.00 67.06 83 TYR A C 1
ATOM 637 O O . TYR A 1 83 ? 29.324 -13.185 -8.955 1.00 67.06 83 TYR A O 1
ATOM 645 N N . PRO A 1 84 ? 29.574 -11.332 -7.686 1.00 60.09 84 PRO A N 1
ATOM 646 C CA . PRO A 1 84 ? 28.525 -11.674 -6.732 1.00 60.09 84 PRO A CA 1
ATOM 647 C C . PRO A 1 84 ? 27.167 -11.796 -7.433 1.00 60.09 84 PRO A C 1
ATOM 649 O O . PRO A 1 84 ? 26.801 -10.981 -8.278 1.00 60.09 84 PRO A O 1
ATOM 652 N N . GLN A 1 85 ? 26.436 -12.848 -7.069 1.00 56.34 85 GLN A N 1
ATOM 653 C CA . GLN A 1 85 ? 25.129 -13.213 -7.609 1.00 56.34 85 GLN A CA 1
ATOM 654 C C . GLN A 1 85 ? 24.029 -12.333 -6.999 1.00 56.34 85 GLN A C 1
ATOM 656 O O . GLN A 1 85 ? 23.183 -12.819 -6.254 1.00 56.34 85 GLN A O 1
ATOM 661 N N . ASP A 1 86 ? 24.009 -11.048 -7.336 1.00 55.12 86 ASP A N 1
ATOM 662 C CA . ASP A 1 86 ? 22.722 -10.365 -7.423 1.00 55.12 86 ASP A CA 1
ATOM 663 C C . ASP A 1 86 ? 22.130 -10.790 -8.767 1.00 55.12 86 ASP A C 1
ATOM 665 O O . ASP A 1 86 ? 22.577 -10.354 -9.831 1.00 55.12 86 ASP A O 1
ATOM 669 N N . SER A 1 87 ? 21.178 -11.724 -8.748 1.00 57.94 87 SER A N 1
ATOM 670 C CA . SER A 1 87 ? 20.477 -12.141 -9.959 1.00 57.94 87 SER A CA 1
ATOM 671 C C . SER A 1 87 ? 19.592 -10.989 -10.436 1.00 57.94 87 SER A C 1
ATOM 673 O O . SER A 1 87 ? 18.416 -10.898 -10.082 1.00 57.94 87 SER A O 1
ATOM 675 N N . TYR A 1 88 ? 20.153 -10.084 -11.231 1.00 58.00 88 TYR A N 1
ATOM 676 C CA . TYR A 1 88 ? 19.363 -9.147 -12.014 1.00 58.00 88 TYR A CA 1
ATOM 677 C C . TYR A 1 88 ? 18.667 -9.962 -13.106 1.00 58.00 88 TYR A C 1
ATOM 679 O O . TYR A 1 88 ? 19.269 -10.307 -14.122 1.00 58.00 88 TYR A O 1
ATOM 687 N N . ALA A 1 89 ? 17.409 -10.330 -12.860 1.00 62.88 89 ALA A N 1
ATOM 688 C CA . ALA A 1 89 ? 16.542 -10.936 -13.861 1.00 62.88 89 ALA A CA 1
ATOM 689 C C . ALA A 1 89 ? 16.196 -9.864 -14.899 1.00 62.88 89 ALA A C 1
ATOM 691 O O . ALA A 1 89 ? 15.174 -9.198 -14.804 1.00 62.88 89 ALA A O 1
ATOM 692 N N . PHE A 1 90 ? 17.118 -9.638 -15.831 1.00 70.69 90 PHE A N 1
ATOM 693 C CA . PHE A 1 90 ? 16.925 -8.728 -16.946 1.00 70.69 90 PHE A CA 1
ATOM 694 C C . PHE A 1 90 ? 15.898 -9.339 -17.904 1.00 70.69 90 PHE A C 1
ATOM 696 O O . PHE A 1 90 ? 16.198 -10.302 -18.618 1.00 70.69 90 PHE A O 1
ATOM 703 N N . GLU A 1 91 ? 14.682 -8.799 -17.911 1.00 77.31 91 GLU A N 1
ATOM 704 C CA . GLU A 1 91 ? 13.635 -9.179 -18.855 1.00 77.31 91 GLU A CA 1
ATOM 705 C C . GLU A 1 91 ? 13.583 -8.174 -20.013 1.00 77.31 91 GLU A C 1
ATOM 707 O O . GLU A 1 91 ? 13.761 -6.972 -19.830 1.00 77.31 91 GLU A O 1
ATOM 712 N N . TRP A 1 92 ? 13.241 -8.628 -21.225 1.00 76.69 92 TRP A N 1
ATOM 713 C CA . TRP A 1 92 ? 13.028 -7.735 -22.380 1.00 76.69 92 TRP A CA 1
ATOM 714 C C . TRP A 1 92 ? 12.021 -6.605 -22.101 1.00 76.69 92 TRP A C 1
ATOM 716 O O . TRP A 1 92 ? 12.043 -5.572 -22.768 1.00 76.69 92 TRP A O 1
ATOM 726 N N . GLN A 1 93 ? 11.141 -6.786 -21.112 1.00 78.50 93 GLN A N 1
ATOM 727 C CA . GLN A 1 93 ? 10.173 -5.781 -20.682 1.00 78.50 93 GLN A CA 1
ATOM 728 C C . GLN A 1 93 ? 10.814 -4.623 -19.901 1.00 78.50 93 GLN A C 1
ATOM 730 O O . GLN A 1 93 ? 10.301 -3.505 -19.976 1.00 78.50 93 GLN A O 1
ATOM 735 N N . ASP A 1 94 ? 11.939 -4.848 -19.216 1.00 83.50 94 ASP A N 1
ATOM 736 C CA . ASP A 1 94 ? 12.638 -3.832 -18.414 1.00 83.50 94 ASP A CA 1
ATOM 737 C C . ASP A 1 94 ? 13.235 -2.713 -19.273 1.00 83.50 94 ASP A C 1
ATOM 739 O O . ASP A 1 94 ? 13.388 -1.582 -18.813 1.00 83.50 94 ASP A O 1
ATOM 743 N N . LEU A 1 95 ? 13.521 -3.006 -20.546 1.00 82.75 95 LEU A N 1
ATOM 744 C CA . LEU A 1 95 ? 13.995 -2.021 -21.521 1.00 82.75 95 LEU A CA 1
ATOM 745 C C . LEU A 1 95 ? 12.929 -0.978 -21.879 1.00 82.75 95 LEU A C 1
ATOM 747 O O . LEU A 1 95 ? 13.265 0.142 -22.258 1.00 82.75 95 LEU A O 1
ATOM 751 N N . TRP A 1 96 ? 11.650 -1.337 -21.759 1.00 84.94 96 TRP A N 1
ATOM 752 C CA . TRP A 1 96 ? 10.535 -0.516 -22.239 1.00 84.94 96 TRP A CA 1
ATOM 753 C C . TRP A 1 96 ? 9.603 -0.038 -21.123 1.00 84.94 96 TRP A C 1
ATOM 755 O O . TRP A 1 96 ? 8.870 0.934 -21.315 1.00 84.94 96 TRP A O 1
ATOM 765 N N . LYS A 1 97 ? 9.609 -0.695 -19.957 1.00 85.56 97 LYS A N 1
ATOM 766 C CA . LYS A 1 97 ? 8.725 -0.385 -18.826 1.00 85.56 97 LYS A CA 1
ATOM 767 C C . LYS A 1 97 ? 9.494 -0.388 -17.518 1.00 85.56 97 LYS A C 1
ATOM 769 O O . LYS A 1 97 ? 10.251 -1.310 -17.232 1.00 85.56 97 LYS A O 1
ATOM 774 N N . THR A 1 98 ? 9.220 0.604 -16.674 1.00 88.31 98 THR A N 1
ATOM 775 C CA . THR A 1 98 ? 9.763 0.612 -15.312 1.00 88.31 98 THR A CA 1
ATOM 776 C C . THR A 1 98 ? 9.137 -0.514 -14.477 1.00 88.31 98 THR A C 1
ATOM 778 O O . THR A 1 98 ? 7.992 -0.895 -14.743 1.00 88.31 98 THR A O 1
ATOM 781 N N . PRO A 1 99 ? 9.819 -1.009 -13.427 1.00 89.19 99 PRO A N 1
ATOM 782 C CA . PRO A 1 99 ? 9.261 -2.028 -12.534 1.00 89.19 99 PRO A CA 1
ATOM 783 C C . PRO A 1 99 ? 7.889 -1.643 -11.974 1.00 89.19 99 PRO A C 1
ATOM 785 O O . PRO A 1 99 ? 6.974 -2.456 -11.947 1.00 89.19 99 PRO A O 1
ATOM 788 N N . ASP A 1 100 ? 7.694 -0.364 -11.649 1.00 88.88 100 ASP A N 1
ATOM 789 C CA . ASP A 1 100 ? 6.403 0.135 -11.178 1.00 88.88 100 ASP A CA 1
ATOM 790 C C . ASP A 1 100 ? 5.300 0.083 -12.247 1.00 88.88 100 ASP A C 1
ATOM 792 O O . ASP A 1 100 ? 4.151 -0.194 -11.922 1.00 88.88 100 ASP A O 1
ATOM 796 N N . GLN A 1 101 ? 5.618 0.303 -13.527 1.00 87.69 101 GLN A N 1
ATOM 797 C CA . GLN A 1 101 ? 4.640 0.144 -14.613 1.00 87.69 101 GLN A CA 1
ATOM 798 C C . GLN A 1 101 ? 4.274 -1.323 -14.833 1.00 87.69 101 GLN A C 1
ATOM 800 O O . GLN A 1 101 ? 3.119 -1.644 -15.109 1.00 87.69 101 GLN A O 1
ATOM 805 N N . GLN A 1 102 ? 5.247 -2.222 -14.701 1.00 91.25 102 GLN A N 1
ATOM 806 C CA . GLN A 1 102 ? 4.978 -3.654 -14.753 1.00 91.25 102 GLN A CA 1
ATOM 807 C C . GLN A 1 102 ? 4.138 -4.100 -13.546 1.00 91.25 102 GLN A C 1
ATOM 809 O O . GLN A 1 102 ? 3.201 -4.881 -13.702 1.00 91.25 102 GLN A O 1
ATOM 814 N N . GLY A 1 103 ? 4.430 -3.566 -12.356 1.00 91.75 103 GLY A N 1
ATOM 815 C CA . GLY A 1 103 ? 3.636 -3.776 -11.149 1.00 91.75 103 GLY A CA 1
ATOM 816 C C . GLY A 1 103 ? 2.209 -3.258 -11.304 1.00 91.75 103 GLY A C 1
ATOM 817 O O . GLY A 1 103 ? 1.265 -3.952 -10.938 1.00 91.75 103 GLY A O 1
ATOM 818 N N . GLN A 1 104 ? 2.026 -2.095 -11.932 1.00 89.00 104 GLN A N 1
ATOM 819 C CA . GLN A 1 104 ? 0.700 -1.565 -12.246 1.00 89.00 104 GLN A CA 1
ATOM 820 C C . GLN A 1 104 ? -0.073 -2.482 -13.199 1.00 89.00 104 GLN A C 1
ATOM 822 O O . GLN A 1 104 ? -1.236 -2.764 -12.947 1.00 89.00 104 GLN A O 1
ATOM 827 N N . GLN A 1 105 ? 0.565 -3.005 -14.247 1.00 90.81 105 GLN A N 1
ATOM 828 C CA . GLN A 1 105 ? -0.089 -3.947 -15.165 1.00 90.81 105 GLN A CA 1
ATOM 829 C C . GLN A 1 105 ? -0.531 -5.226 -14.456 1.00 90.81 105 GLN A C 1
ATOM 831 O O . GLN A 1 105 ? -1.654 -5.683 -14.652 1.00 90.81 105 GLN A O 1
ATOM 836 N N . ALA A 1 106 ? 0.321 -5.776 -13.589 1.00 92.94 106 ALA A N 1
ATOM 837 C CA . ALA A 1 106 ? -0.054 -6.906 -12.745 1.00 92.94 106 ALA A CA 1
ATOM 838 C C . ALA A 1 106 ? -1.228 -6.542 -11.816 1.00 92.94 106 ALA A C 1
ATOM 840 O O . ALA A 1 106 ? -2.170 -7.317 -11.676 1.00 92.94 106 ALA A O 1
ATOM 841 N N . PHE A 1 107 ? -1.215 -5.343 -11.228 1.00 91.62 107 PHE A N 1
ATOM 842 C CA . PHE A 1 107 ? -2.286 -4.854 -10.360 1.00 91.62 107 PHE A CA 1
ATOM 843 C C . PHE A 1 107 ? -3.623 -4.722 -11.106 1.00 91.62 107 PHE A C 1
ATOM 845 O O . PHE A 1 107 ? -4.657 -5.146 -10.589 1.00 91.62 107 PHE A O 1
ATOM 852 N N . ASP A 1 108 ? -3.603 -4.181 -12.325 1.00 89.25 108 ASP A N 1
ATOM 853 C CA . ASP A 1 108 ? -4.781 -4.024 -13.183 1.00 89.25 108 ASP A CA 1
ATOM 854 C C . ASP A 1 108 ? -5.350 -5.390 -13.609 1.00 89.25 108 ASP A C 1
ATOM 856 O O . ASP A 1 108 ? -6.565 -5.559 -13.699 1.00 89.25 108 ASP A O 1
ATOM 860 N N . HIS A 1 109 ? -4.487 -6.399 -13.771 1.00 93.44 109 HIS A N 1
ATOM 861 C CA . HIS A 1 109 ? -4.870 -7.801 -13.974 1.00 93.44 109 HIS A CA 1
ATOM 862 C C . HIS A 1 109 ? -5.207 -8.554 -12.672 1.00 93.44 109 HIS A C 1
ATOM 864 O O . HIS A 1 109 ? -5.303 -9.780 -12.681 1.00 93.44 109 HIS A O 1
ATOM 870 N N . GLN A 1 110 ? -5.378 -7.848 -11.549 1.00 93.25 110 GLN A N 1
ATOM 871 C CA . GLN A 1 110 ? -5.696 -8.409 -10.225 1.00 93.25 110 GLN A CA 1
ATOM 872 C C . GLN A 1 110 ? -4.627 -9.360 -9.650 1.00 93.25 110 GLN A C 1
ATOM 874 O O . GLN A 1 110 ? -4.857 -10.056 -8.662 1.00 93.25 110 GLN A O 1
ATOM 879 N N . GLN A 1 111 ? -3.421 -9.365 -10.218 1.00 95.56 111 GLN A N 1
ATOM 880 C CA . GLN A 1 111 ? -2.271 -10.139 -9.750 1.00 95.56 111 GLN A CA 1
ATOM 881 C C . GLN A 1 111 ? -1.532 -9.361 -8.655 1.00 95.56 111 GLN A C 1
ATOM 883 O O . GLN A 1 111 ? -0.379 -8.955 -8.807 1.00 95.56 111 GLN A O 1
ATOM 888 N N . TYR A 1 112 ? -2.216 -9.124 -7.537 1.00 94.31 112 TYR A N 1
ATOM 889 C CA . TYR A 1 112 ? -1.761 -8.197 -6.500 1.00 94.31 112 TYR A CA 1
ATOM 890 C C . TYR A 1 112 ? -0.446 -8.605 -5.827 1.00 94.31 112 TYR A C 1
ATOM 892 O O . TYR A 1 112 ? 0.373 -7.746 -5.510 1.00 94.31 112 TYR A O 1
ATOM 900 N N . GLU A 1 113 ? -0.193 -9.902 -5.653 1.00 95.38 113 GLU A N 1
ATOM 901 C CA . GLU A 1 113 ? 1.080 -10.367 -5.092 1.00 95.38 113 GLU A CA 1
ATOM 902 C C . GLU A 1 113 ? 2.267 -10.086 -6.014 1.00 95.38 113 GLU A C 1
ATOM 904 O O . GLU A 1 113 ? 3.302 -9.590 -5.573 1.00 95.38 113 GLU A O 1
ATOM 909 N N . GLN A 1 114 ? 2.096 -10.357 -7.309 1.00 94.06 114 GLN A N 1
ATOM 910 C CA . GLN A 1 114 ? 3.122 -10.087 -8.313 1.00 94.06 114 GLN A CA 1
ATOM 911 C C . GLN A 1 114 ? 3.344 -8.580 -8.450 1.00 94.06 114 GLN A C 1
ATOM 913 O O . GLN A 1 114 ? 4.481 -8.122 -8.517 1.00 94.06 114 GLN A O 1
ATOM 918 N N . ALA A 1 115 ? 2.262 -7.798 -8.412 1.00 94.69 115 ALA A N 1
ATOM 919 C CA . ALA A 1 115 ? 2.332 -6.345 -8.401 1.00 94.69 115 ALA A CA 1
ATOM 920 C C . ALA A 1 115 ? 3.156 -5.824 -7.217 1.00 94.69 115 ALA A C 1
ATOM 922 O O . ALA A 1 115 ? 4.068 -5.021 -7.410 1.00 94.69 115 ALA A O 1
ATOM 923 N N . ALA A 1 116 ? 2.890 -6.326 -6.006 1.00 95.06 116 ALA A N 1
ATOM 924 C CA . ALA A 1 116 ? 3.627 -5.951 -4.804 1.00 95.06 116 ALA A CA 1
ATOM 925 C C . ALA A 1 116 ? 5.129 -6.246 -4.916 1.00 95.06 116 ALA A C 1
ATOM 927 O O . ALA A 1 116 ? 5.934 -5.432 -4.479 1.00 95.06 116 ALA A O 1
ATOM 928 N N . ALA A 1 117 ? 5.510 -7.373 -5.524 1.00 94.44 117 ALA A N 1
ATOM 929 C CA . ALA A 1 117 ? 6.915 -7.724 -5.732 1.00 94.44 117 ALA A CA 1
ATOM 930 C C . ALA A 1 117 ? 7.624 -6.813 -6.754 1.00 94.44 117 ALA A C 1
ATOM 932 O O . ALA A 1 117 ? 8.836 -6.630 -6.675 1.00 94.44 117 ALA A O 1
ATOM 933 N N . LYS A 1 118 ? 6.880 -6.244 -7.712 1.00 92.38 118 LYS A N 1
ATOM 934 C CA . LYS A 1 118 ? 7.428 -5.378 -8.767 1.00 92.38 118 LYS A CA 1
ATOM 935 C C . LYS A 1 118 ? 7.500 -3.898 -8.377 1.00 92.38 118 LYS A C 1
ATOM 937 O O . LYS A 1 118 ? 8.343 -3.174 -8.909 1.00 92.38 1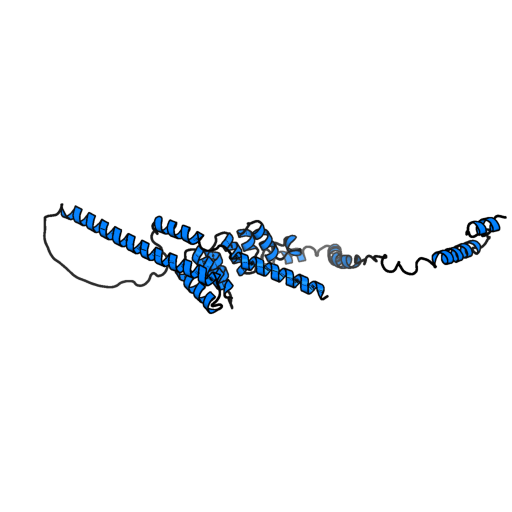18 LYS A O 1
ATOM 942 N N . PHE A 1 119 ? 6.636 -3.435 -7.473 1.00 92.00 119 PHE A N 1
ATOM 943 C CA . PHE A 1 119 ? 6.635 -2.040 -7.035 1.00 92.00 119 PHE A CA 1
ATOM 944 C C . PHE A 1 119 ? 7.882 -1.691 -6.217 1.00 92.00 119 PHE A C 1
ATOM 946 O O . PHE A 1 119 ? 8.190 -2.329 -5.215 1.00 92.00 119 PHE A O 1
ATOM 953 N N . LYS A 1 120 ? 8.558 -0.607 -6.605 1.00 90.12 120 LYS A N 1
ATOM 954 C CA . LYS A 1 120 ? 9.651 0.008 -5.840 1.00 90.12 120 LYS A CA 1
ATOM 955 C C . LYS A 1 120 ? 9.148 1.046 -4.841 1.00 90.12 120 LYS A C 1
ATOM 957 O O . LYS A 1 120 ? 9.798 1.285 -3.828 1.00 90.12 120 LYS A O 1
ATOM 962 N N . SER A 1 121 ? 8.015 1.694 -5.124 1.00 86.62 121 SER A N 1
ATOM 963 C CA . SER A 1 121 ? 7.401 2.658 -4.201 1.00 86.62 121 SER A CA 1
ATOM 964 C C . SER A 1 121 ? 6.719 1.920 -3.039 1.00 86.62 121 SER A C 1
ATOM 966 O O . SER A 1 121 ? 5.761 1.187 -3.303 1.00 86.62 121 SER A O 1
ATOM 968 N N . PRO A 1 122 ? 7.082 2.184 -1.766 1.00 89.31 122 PRO A N 1
ATOM 969 C CA . PRO A 1 122 ? 6.453 1.538 -0.609 1.00 89.31 122 PRO A CA 1
ATOM 970 C C . PRO A 1 122 ? 4.933 1.727 -0.565 1.00 89.31 122 PRO A C 1
ATOM 972 O O . PRO A 1 122 ? 4.200 0.783 -0.292 1.00 89.31 122 PRO A O 1
ATOM 975 N N . ASP A 1 123 ? 4.435 2.914 -0.934 1.00 86.38 123 ASP A N 1
ATOM 976 C CA . ASP A 1 123 ? 2.990 3.184 -1.000 1.00 86.38 123 ASP A CA 1
ATOM 977 C C . ASP A 1 123 ? 2.251 2.242 -1.962 1.00 86.38 123 ASP A C 1
ATOM 979 O O . ASP A 1 123 ? 1.124 1.821 -1.706 1.00 86.38 123 ASP A O 1
ATOM 983 N N . TRP A 1 124 ? 2.881 1.924 -3.094 1.00 88.88 124 TRP A N 1
ATOM 984 C CA . TRP A 1 124 ? 2.279 1.106 -4.142 1.00 88.88 124 TRP A CA 1
ATOM 985 C C . TRP A 1 124 ? 2.369 -0.370 -3.826 1.00 88.88 124 TRP A C 1
ATOM 987 O O . TRP A 1 124 ? 1.386 -1.097 -3.970 1.00 88.88 124 TRP A O 1
ATOM 997 N N . GLN A 1 125 ? 3.525 -0.781 -3.318 1.00 93.00 125 GLN A N 1
ATOM 998 C CA . GLN A 1 125 ? 3.716 -2.106 -2.767 1.00 93.00 125 GLN A CA 1
ATOM 999 C C . GLN A 1 125 ? 2.679 -2.391 -1.673 1.00 93.00 125 GLN A C 1
ATOM 1001 O O . GLN A 1 125 ? 2.002 -3.415 -1.733 1.00 93.00 125 GLN A O 1
ATOM 1006 N N . ALA A 1 126 ? 2.473 -1.460 -0.737 1.00 92.19 126 ALA A N 1
ATOM 1007 C CA . ALA A 1 126 ? 1.482 -1.601 0.324 1.00 92.19 126 ALA A CA 1
ATOM 1008 C C . ALA A 1 126 ? 0.041 -1.634 -0.203 1.00 92.19 126 ALA A C 1
ATOM 1010 O O . ALA A 1 126 ? -0.765 -2.431 0.273 1.00 92.19 126 ALA A O 1
ATOM 1011 N N . ALA A 1 127 ? -0.300 -0.819 -1.207 1.00 91.06 127 ALA A N 1
ATOM 1012 C CA . ALA A 1 127 ? -1.623 -0.865 -1.835 1.00 91.06 127 ALA A CA 1
ATOM 1013 C C . ALA A 1 127 ? -1.893 -2.223 -2.512 1.00 91.06 127 ALA A C 1
ATOM 1015 O O . ALA A 1 127 ? -2.998 -2.761 -2.403 1.00 91.06 127 ALA A O 1
ATOM 1016 N N . ALA A 1 128 ? -0.884 -2.802 -3.166 1.00 93.69 128 ALA A N 1
ATOM 1017 C CA . ALA A 1 128 ? -0.955 -4.141 -3.741 1.00 93.69 128 ALA A CA 1
ATOM 1018 C C . ALA A 1 128 ? -1.066 -5.229 -2.664 1.00 93.69 128 ALA A C 1
ATOM 1020 O O . ALA A 1 128 ? -1.974 -6.052 -2.727 1.00 93.69 128 ALA A O 1
ATOM 1021 N N . GLN A 1 129 ? -0.233 -5.185 -1.622 1.00 95.38 129 GLN A N 1
ATOM 1022 C CA . GLN A 1 129 ? -0.324 -6.098 -0.475 1.00 95.38 129 GLN A CA 1
ATOM 1023 C C . GLN A 1 129 ? -1.697 -6.033 0.198 1.00 95.38 129 GLN A C 1
ATOM 1025 O O . GLN A 1 129 ? -2.263 -7.067 0.535 1.00 95.38 129 GLN A O 1
ATOM 1030 N N . TYR A 1 130 ? -2.267 -4.837 0.344 1.00 93.44 130 TYR A N 1
ATOM 1031 C CA . TYR A 1 130 ? -3.603 -4.662 0.899 1.00 93.44 130 TYR A CA 1
ATOM 1032 C C . TYR A 1 130 ? -4.671 -5.339 0.035 1.00 93.44 130 TYR A C 1
ATOM 1034 O O . TYR A 1 130 ? -5.550 -6.014 0.564 1.00 93.44 130 TYR A O 1
ATOM 1042 N N . LYS A 1 131 ? -4.616 -5.171 -1.293 1.00 91.88 131 LYS A N 1
ATOM 1043 C CA . LYS A 1 131 ? -5.551 -5.847 -2.209 1.00 91.88 131 LYS A CA 1
ATOM 1044 C C . LYS A 1 131 ? -5.332 -7.361 -2.260 1.00 91.88 131 LYS A C 1
ATOM 1046 O O . LYS A 1 131 ? -6.284 -8.086 -2.509 1.00 91.88 131 LYS A O 1
ATOM 1051 N N . ALA A 1 132 ? -4.122 -7.825 -1.960 1.00 94.44 132 ALA A N 1
ATOM 1052 C CA . ALA A 1 132 ? -3.812 -9.231 -1.711 1.00 94.44 132 ALA A CA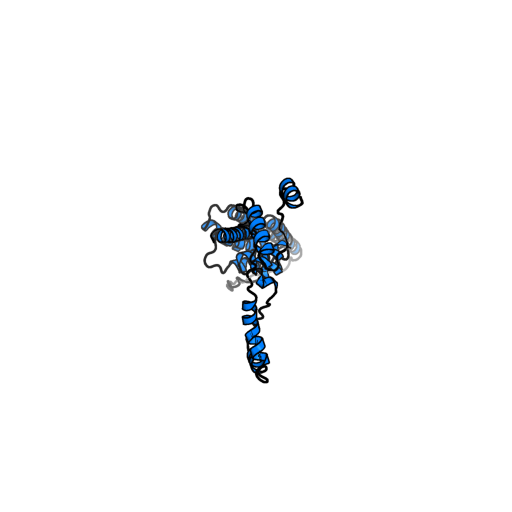 1
ATOM 1053 C C . ALA A 1 132 ? -4.198 -9.708 -0.292 1.00 94.44 132 ALA A C 1
ATOM 1055 O O . ALA A 1 132 ? -3.766 -10.780 0.115 1.00 94.44 132 ALA A O 1
ATOM 1056 N N . GLU A 1 133 ? -4.932 -8.904 0.490 1.00 93.56 133 GLU A N 1
ATOM 1057 C CA . GLU A 1 133 ? -5.352 -9.189 1.877 1.00 93.56 133 GLU A CA 1
ATOM 1058 C C . GLU A 1 133 ? -4.194 -9.378 2.881 1.00 93.56 133 GLU A C 1
ATOM 1060 O O . GLU A 1 133 ? -4.388 -9.742 4.042 1.00 93.56 133 GLU A O 1
ATOM 1065 N N . LYS A 1 134 ? -2.965 -9.026 2.487 1.00 95.69 134 LYS A N 1
ATOM 1066 C CA . LYS A 1 134 ? -1.762 -9.035 3.334 1.00 95.69 134 LYS A CA 1
ATOM 1067 C C . LYS A 1 134 ? -1.674 -7.749 4.153 1.00 95.69 134 LYS A C 1
ATOM 1069 O O . LYS A 1 134 ? -0.704 -6.993 4.076 1.00 95.69 134 LYS A O 1
ATOM 1074 N N . TYR A 1 135 ? -2.708 -7.486 4.946 1.00 94.50 135 TYR A N 1
ATOM 1075 C CA . TYR A 1 135 ? -2.896 -6.207 5.634 1.00 94.50 135 TYR A CA 1
ATOM 1076 C C . TYR A 1 135 ? -1.774 -5.858 6.616 1.00 94.50 135 TYR A C 1
ATOM 1078 O O . TYR A 1 135 ? -1.338 -4.710 6.675 1.00 94.50 135 TYR A O 1
ATOM 1086 N N . GLN A 1 136 ? -1.268 -6.844 7.358 1.00 96.00 136 GLN A N 1
ATOM 1087 C CA . GLN A 1 136 ? -0.169 -6.608 8.291 1.00 96.00 136 GLN A CA 1
ATOM 1088 C C . GLN A 1 136 ? 1.117 -6.203 7.550 1.00 96.00 136 GLN A C 1
ATOM 1090 O O . GLN A 1 136 ? 1.736 -5.202 7.902 1.00 96.00 136 GLN A O 1
ATOM 1095 N N . GLN A 1 137 ? 1.453 -6.899 6.459 1.00 95.75 137 GLN A N 1
ATOM 1096 C CA . GLN A 1 137 ? 2.614 -6.564 5.623 1.00 95.75 137 GLN A CA 1
ATOM 1097 C C . GLN A 1 137 ? 2.468 -5.181 4.975 1.00 95.75 137 GLN A C 1
ATOM 1099 O O . GLN A 1 137 ? 3.432 -4.419 4.916 1.00 95.75 137 GLN A O 1
ATOM 1104 N N . ALA A 1 138 ? 1.254 -4.821 4.544 1.00 94.62 138 ALA A N 1
ATOM 1105 C CA . ALA A 1 138 ? 0.961 -3.490 4.017 1.00 94.62 138 ALA A CA 1
ATOM 1106 C C . ALA A 1 138 ? 1.218 -2.393 5.064 1.00 94.62 138 ALA A C 1
ATOM 1108 O O . ALA A 1 138 ? 1.829 -1.367 4.761 1.00 94.62 138 ALA A O 1
ATOM 1109 N N . ALA A 1 139 ? 0.804 -2.612 6.315 1.00 94.25 139 ALA A N 1
ATOM 1110 C CA . ALA A 1 139 ? 1.040 -1.664 7.401 1.00 94.25 139 ALA A CA 1
ATOM 1111 C C . ALA A 1 139 ? 2.530 -1.517 7.770 1.00 94.25 139 ALA A C 1
ATOM 1113 O O . ALA A 1 139 ? 2.972 -0.414 8.113 1.00 94.25 139 ALA A O 1
ATOM 1114 N N . GLU A 1 140 ? 3.291 -2.610 7.704 1.00 94.81 140 GLU A N 1
ATOM 1115 C CA . GLU A 1 140 ? 4.738 -2.637 7.950 1.00 94.81 140 GLU A CA 1
ATOM 1116 C C . GLU A 1 140 ? 5.507 -1.928 6.827 1.00 94.81 140 GLU A C 1
ATOM 1118 O O . GLU A 1 140 ? 6.357 -1.082 7.104 1.00 94.81 140 GLU A O 1
ATOM 1123 N N . THR A 1 141 ? 5.140 -2.172 5.566 1.00 93.44 141 THR A N 1
ATOM 1124 C CA . THR A 1 141 ? 5.744 -1.528 4.382 1.00 93.44 141 THR A CA 1
ATOM 1125 C C . THR A 1 141 ? 5.603 -0.001 4.416 1.00 93.44 141 THR A C 1
ATOM 1127 O O . THR A 1 141 ? 6.480 0.720 3.945 1.00 93.44 141 THR A O 1
ATOM 1130 N N . LEU A 1 142 ? 4.531 0.516 5.026 1.00 90.56 142 LEU A N 1
ATOM 1131 C CA . LEU A 1 142 ? 4.277 1.955 5.187 1.00 90.56 142 LEU A CA 1
ATOM 1132 C C . LEU A 1 142 ? 4.942 2.579 6.429 1.00 90.56 142 LEU A C 1
ATOM 1134 O O . LEU A 1 142 ? 4.857 3.792 6.627 1.00 90.56 142 LEU A O 1
ATOM 1138 N N . GLN A 1 143 ? 5.567 1.786 7.302 1.00 87.44 143 GLN A N 1
ATOM 1139 C CA . GLN A 1 143 ? 6.194 2.271 8.534 1.00 87.44 143 GLN A CA 1
ATOM 1140 C C . GLN A 1 143 ? 7.510 3.061 8.342 1.00 87.44 143 GLN A C 1
ATOM 1142 O O . GLN A 1 143 ? 7.670 4.063 9.042 1.00 87.44 143 GLN A O 1
ATOM 1147 N N . PRO A 1 144 ? 8.456 2.677 7.457 1.00 71.19 144 PRO A N 1
ATOM 1148 C CA . PRO A 1 144 ? 9.799 3.271 7.409 1.00 71.19 144 PRO A CA 1
ATOM 1149 C C . PRO A 1 144 ? 9.903 4.616 6.656 1.00 71.19 144 PRO A C 1
ATOM 1151 O O . PRO A 1 144 ? 10.976 4.976 6.174 1.00 71.19 144 PRO A O 1
ATOM 1154 N N . LEU A 1 145 ? 8.827 5.396 6.535 1.00 68.44 145 LEU A N 1
ATOM 1155 C CA . LEU A 1 145 ? 8.840 6.621 5.728 1.00 68.44 145 LEU A CA 1
ATOM 1156 C C . LEU A 1 145 ? 9.278 7.840 6.557 1.00 68.44 145 LEU A C 1
ATOM 1158 O O . LEU A 1 145 ? 8.658 8.170 7.565 1.00 68.44 145 LEU A O 1
ATOM 1162 N N . GLN A 1 146 ? 10.344 8.525 6.120 1.00 65.25 146 GLN A N 1
ATOM 1163 C CA . GLN A 1 146 ? 10.972 9.637 6.859 1.00 65.25 146 GLN A CA 1
ATOM 1164 C C . GLN A 1 146 ? 10.044 10.848 7.059 1.00 65.25 146 GLN A C 1
ATOM 1166 O O . GLN A 1 146 ? 10.184 11.561 8.050 1.00 65.25 146 GLN A O 1
ATOM 1171 N N . GLN A 1 147 ? 9.084 11.071 6.153 1.00 68.81 147 GLN A N 1
ATOM 1172 C CA . GLN A 1 147 ? 8.043 12.099 6.280 1.00 68.81 147 GLN A CA 1
ATOM 1173 C C . GLN A 1 147 ? 6.715 11.594 5.692 1.00 68.81 147 GLN A C 1
ATOM 1175 O O . GLN A 1 147 ? 6.403 11.872 4.533 1.00 68.81 147 GLN A O 1
ATOM 1180 N N . PRO A 1 148 ? 5.928 10.816 6.454 1.00 81.06 148 PRO A N 1
ATOM 1181 C CA . PRO A 1 148 ? 4.662 10.289 5.964 1.00 81.06 148 PRO A CA 1
ATOM 1182 C C . PRO A 1 148 ? 3.650 11.425 5.804 1.00 81.06 148 PRO A C 1
ATOM 1184 O O . PRO A 1 148 ? 3.484 12.241 6.712 1.00 81.06 148 PRO A O 1
ATOM 1187 N N . THR A 1 149 ? 2.944 11.469 4.674 1.00 89.25 149 THR A N 1
ATOM 1188 C CA . THR A 1 149 ? 1.808 12.384 4.500 1.00 89.25 149 THR A CA 1
ATOM 1189 C C . THR A 1 149 ? 0.599 11.899 5.303 1.00 89.25 149 THR A C 1
ATOM 1191 O O . THR A 1 149 ? 0.566 10.767 5.799 1.00 89.25 149 THR A O 1
ATOM 1194 N N . ALA A 1 150 ? -0.429 12.746 5.418 1.00 90.94 150 ALA A N 1
ATOM 1195 C CA . ALA A 1 150 ? -1.689 12.351 6.043 1.00 90.94 150 ALA A CA 1
ATOM 1196 C C . ALA A 1 150 ? -2.285 11.095 5.378 1.00 90.94 150 ALA A C 1
ATOM 1198 O O . ALA A 1 150 ? -2.717 10.189 6.088 1.00 90.94 150 ALA A O 1
ATOM 1199 N N . ASP A 1 151 ? -2.218 10.997 4.045 1.00 88.19 151 ASP A N 1
ATOM 1200 C CA . ASP A 1 151 ? -2.726 9.839 3.305 1.00 88.19 151 ASP A CA 1
ATOM 1201 C C . ASP A 1 151 ? -1.939 8.551 3.588 1.00 88.19 151 ASP A C 1
ATOM 1203 O O . ASP A 1 151 ? -2.519 7.471 3.677 1.00 88.19 151 ASP A O 1
ATOM 1207 N N . VAL A 1 152 ? -0.612 8.632 3.755 1.00 89.69 152 VAL A N 1
ATOM 1208 C CA . VAL A 1 152 ? 0.197 7.445 4.086 1.00 89.69 152 VAL A CA 1
ATOM 1209 C C . VAL A 1 152 ? -0.166 6.937 5.482 1.00 89.69 152 VAL A C 1
ATOM 1211 O O . VAL A 1 152 ? -0.360 5.733 5.674 1.00 89.69 152 VAL A O 1
ATOM 1214 N N . TYR A 1 153 ? -0.342 7.839 6.453 1.00 92.88 153 TYR A N 1
ATOM 1215 C CA . TYR A 1 153 ? -0.855 7.448 7.765 1.00 92.88 153 TYR A CA 1
ATOM 1216 C C . TYR A 1 153 ? -2.267 6.862 7.676 1.00 92.88 153 TYR A C 1
ATOM 1218 O O . TYR A 1 153 ? -2.521 5.831 8.296 1.00 92.88 153 TYR A O 1
ATOM 1226 N N . TYR A 1 154 ? -3.161 7.459 6.887 1.00 92.50 154 TYR A N 1
ATOM 1227 C CA . TYR A 1 154 ? -4.501 6.923 6.643 1.00 92.50 154 TYR A CA 1
ATOM 1228 C C . TYR A 1 154 ? -4.455 5.495 6.069 1.00 92.50 154 TYR A C 1
ATOM 1230 O O . TYR A 1 154 ? -5.100 4.592 6.608 1.00 92.50 154 TYR A O 1
ATOM 1238 N N . ASN A 1 155 ? -3.635 5.254 5.045 1.00 91.56 155 ASN A N 1
ATOM 1239 C CA . ASN A 1 155 ? -3.478 3.939 4.421 1.00 91.56 155 ASN A CA 1
ATOM 1240 C C . ASN A 1 155 ? -2.920 2.906 5.408 1.00 91.56 155 ASN A C 1
ATOM 1242 O O . ASN A 1 155 ? -3.442 1.795 5.507 1.00 91.56 155 ASN A O 1
ATOM 1246 N N . ARG A 1 156 ? -1.904 3.280 6.197 1.00 94.00 156 ARG A N 1
ATOM 1247 C CA . ARG A 1 156 ? -1.333 2.405 7.231 1.00 94.00 156 ARG A CA 1
ATOM 1248 C C . ARG A 1 156 ? -2.349 2.090 8.324 1.00 94.00 156 ARG A C 1
ATOM 1250 O O . ARG A 1 156 ? -2.469 0.936 8.720 1.00 94.00 156 ARG A O 1
ATOM 1257 N N . ALA A 1 157 ? -3.092 3.086 8.800 1.00 94.50 157 ALA A N 1
ATOM 1258 C CA . ALA A 1 157 ? -4.138 2.895 9.801 1.00 94.50 157 ALA A CA 1
ATOM 1259 C C . ALA A 1 157 ? -5.252 1.972 9.287 1.00 94.50 157 ALA A C 1
ATOM 1261 O O . ALA A 1 157 ? -5.707 1.089 10.011 1.00 94.50 157 ALA A O 1
ATOM 1262 N N . THR A 1 158 ? -5.638 2.125 8.020 1.00 93.38 158 THR A N 1
ATOM 1263 C CA . THR A 1 158 ? -6.625 1.264 7.356 1.00 93.38 158 THR A CA 1
ATOM 1264 C C . THR A 1 158 ? -6.119 -0.175 7.250 1.00 93.38 158 THR A C 1
ATOM 1266 O O . THR A 1 158 ? -6.847 -1.106 7.592 1.00 93.38 158 THR A O 1
ATOM 1269 N N . ALA A 1 159 ? -4.853 -0.374 6.875 1.00 94.31 159 ALA A N 1
ATOM 1270 C CA . ALA A 1 159 ? -4.224 -1.693 6.849 1.00 94.31 159 ALA A CA 1
ATOM 1271 C C . ALA A 1 159 ? -4.162 -2.338 8.249 1.00 94.31 159 ALA A C 1
ATOM 1273 O O . ALA A 1 159 ? -4.559 -3.487 8.417 1.00 94.31 159 ALA A O 1
ATOM 1274 N N . LEU A 1 160 ? -3.769 -1.590 9.286 1.00 94.94 160 LEU A N 1
ATOM 1275 C CA . LEU A 1 160 ? -3.781 -2.071 10.678 1.00 94.94 160 LEU A CA 1
ATOM 1276 C C . LEU A 1 160 ? -5.191 -2.461 11.136 1.00 94.94 160 LEU A C 1
ATOM 1278 O O . LEU A 1 160 ? -5.387 -3.512 11.750 1.00 94.94 160 LEU A O 1
ATOM 1282 N N . ALA A 1 161 ? -6.185 -1.635 10.809 1.00 93.31 161 ALA A N 1
ATOM 1283 C CA . ALA A 1 161 ? -7.578 -1.896 11.133 1.00 93.31 161 ALA A CA 1
ATOM 1284 C C . ALA A 1 161 ? -8.067 -3.189 10.469 1.00 93.31 161 ALA A C 1
ATOM 1286 O O . ALA A 1 161 ? -8.682 -4.021 11.140 1.00 93.31 161 ALA A O 1
ATOM 1287 N N . LYS A 1 162 ? -7.725 -3.394 9.189 1.00 91.38 162 LYS A N 1
ATOM 1288 C CA . LYS A 1 162 ? -8.048 -4.616 8.445 1.00 91.38 162 LYS A CA 1
ATOM 1289 C C . LYS A 1 162 ? -7.323 -5.858 8.964 1.00 91.38 162 LYS A C 1
ATOM 1291 O O . LYS A 1 162 ? -7.908 -6.934 9.008 1.00 91.38 162 LYS A O 1
ATOM 1296 N N . ALA A 1 163 ? -6.103 -5.695 9.470 1.00 93.19 163 ALA A N 1
ATOM 1297 C CA . ALA A 1 163 ? -5.373 -6.735 10.200 1.00 93.19 163 ALA A CA 1
ATOM 1298 C C . ALA A 1 163 ? -5.956 -7.023 11.604 1.00 93.19 163 ALA A C 1
ATOM 1300 O O . ALA A 1 163 ? -5.434 -7.858 12.342 1.00 93.19 163 ALA A O 1
ATOM 1301 N N . GLY A 1 164 ? -7.017 -6.319 12.018 1.00 91.12 164 GLY A N 1
ATOM 1302 C CA . GLY A 1 164 ? -7.648 -6.476 13.327 1.00 91.12 164 GLY A CA 1
ATOM 1303 C C . GLY A 1 164 ? -6.917 -5.787 14.477 1.00 91.12 164 GLY A C 1
ATOM 1304 O O . GLY A 1 164 ? -7.309 -5.939 15.637 1.00 91.12 164 GLY A O 1
ATOM 1305 N N . GLN A 1 165 ? -5.881 -5.007 14.177 1.00 93.94 165 GLN A N 1
ATOM 1306 C CA . GLN A 1 165 ? -5.115 -4.226 15.141 1.00 93.94 165 GLN A CA 1
ATOM 1307 C C . GLN A 1 165 ? -5.802 -2.872 15.378 1.00 93.94 165 GLN A C 1
ATOM 1309 O O . GLN A 1 165 ? -5.277 -1.813 15.039 1.00 93.94 165 GLN A O 1
ATOM 1314 N N . LEU A 1 166 ? -7.005 -2.913 15.964 1.00 93.00 166 LEU A N 1
ATOM 1315 C CA . LEU A 1 166 ? -7.887 -1.744 16.104 1.00 93.00 166 LEU A CA 1
ATOM 1316 C C . LEU A 1 166 ? -7.262 -0.613 16.932 1.00 93.00 166 LEU A C 1
ATOM 1318 O O . LEU A 1 166 ? -7.324 0.544 16.536 1.00 93.00 166 LEU A O 1
ATOM 1322 N N . GLN A 1 167 ? -6.629 -0.945 18.060 1.00 94.12 167 GLN A N 1
ATOM 1323 C CA . GLN A 1 167 ? -5.978 0.050 18.921 1.00 94.12 167 GLN A CA 1
ATOM 1324 C C . GLN A 1 167 ? -4.799 0.741 18.212 1.00 94.12 167 GLN A C 1
ATOM 1326 O O . GLN A 1 167 ? -4.852 1.961 18.054 1.00 94.12 167 GLN A O 1
ATOM 1331 N N . PRO A 1 168 ? -3.801 0.006 17.667 1.00 96.12 168 PRO A N 1
ATOM 1332 C CA . PRO A 1 168 ? -2.762 0.616 16.837 1.00 96.12 168 PRO A CA 1
ATOM 1333 C C . PRO A 1 168 ? -3.307 1.442 15.667 1.00 96.12 168 PRO A C 1
ATOM 1335 O O . PRO A 1 168 ? -2.752 2.490 15.345 1.00 96.12 168 PRO A O 1
ATOM 1338 N N . ALA A 1 169 ? -4.398 1.004 15.031 1.00 95.62 169 ALA A N 1
ATOM 1339 C CA . ALA A 1 169 ? -5.014 1.755 13.943 1.00 95.62 169 ALA A CA 1
ATOM 1340 C C . ALA A 1 169 ? -5.495 3.144 14.394 1.00 95.62 169 ALA A C 1
ATOM 1342 O O . ALA A 1 169 ? -5.242 4.121 13.689 1.00 95.62 169 ALA A O 1
ATOM 1343 N N . LEU A 1 170 ? -6.126 3.266 15.571 1.00 96.44 170 LEU A N 1
ATOM 1344 C CA . LEU A 1 170 ? -6.584 4.557 16.110 1.00 96.44 170 LEU A CA 1
ATOM 1345 C C . LEU A 1 170 ? -5.435 5.545 16.316 1.00 96.44 170 LEU A C 1
ATOM 1347 O O . LEU A 1 170 ? -5.550 6.712 15.928 1.00 96.44 170 LEU A O 1
ATOM 1351 N N . ASP A 1 171 ? -4.312 5.081 16.863 1.00 96.31 171 ASP A N 1
ATOM 1352 C CA . ASP A 1 171 ? -3.125 5.916 17.060 1.00 96.31 171 ASP A CA 1
ATOM 1353 C C . ASP A 1 171 ? -2.587 6.451 15.731 1.00 96.31 171 ASP A C 1
ATOM 1355 O O . ASP A 1 171 ? -2.190 7.615 15.623 1.00 96.31 171 ASP A O 1
ATOM 1359 N N . VAL A 1 172 ? -2.595 5.615 14.692 1.00 95.94 172 VAL A N 1
ATOM 1360 C CA . VAL A 1 172 ? -2.122 6.003 13.360 1.00 95.94 172 VAL A CA 1
ATOM 1361 C C . VAL A 1 172 ? -3.125 6.923 12.651 1.00 95.94 172 VAL A C 1
ATOM 1363 O O . VAL A 1 172 ? -2.696 7.903 12.041 1.00 95.94 172 VAL A O 1
ATOM 1366 N N . TYR A 1 173 ? -4.438 6.718 12.802 1.00 95.69 173 TYR A N 1
ATOM 1367 C CA . TYR A 1 173 ? -5.443 7.678 12.320 1.00 95.69 173 TYR A CA 1
ATOM 1368 C C . TYR A 1 173 ? -5.278 9.052 12.972 1.00 95.69 173 TYR A C 1
ATOM 1370 O O . TYR A 1 173 ? -5.360 10.072 12.290 1.00 95.69 173 TYR A O 1
ATOM 1378 N N . ASN A 1 174 ? -4.985 9.106 14.274 1.00 96.94 174 ASN A N 1
ATOM 1379 C CA . ASN A 1 174 ? -4.716 10.372 14.955 1.00 96.94 174 ASN A CA 1
ATOM 1380 C C . ASN A 1 174 ? -3.498 11.096 14.359 1.00 96.94 174 ASN A C 1
ATOM 1382 O O . ASN A 1 174 ? -3.518 12.321 14.240 1.00 96.94 174 ASN A O 1
ATOM 1386 N N . LYS A 1 175 ? -2.460 10.365 13.927 1.00 95.44 175 LYS A N 1
ATOM 1387 C CA . LYS A 1 175 ? -1.318 10.957 13.205 1.00 95.44 175 LYS A CA 1
ATOM 1388 C C . LYS A 1 175 ? -1.737 11.532 11.849 1.00 95.44 175 LYS A C 1
ATOM 1390 O O . LYS A 1 175 ? -1.343 12.655 11.542 1.00 95.44 175 LYS A O 1
ATOM 1395 N N . ALA A 1 176 ? -2.570 10.820 11.083 1.00 94.38 176 ALA A N 1
ATOM 1396 C CA . ALA A 1 176 ? -3.123 11.326 9.821 1.00 94.38 176 ALA A CA 1
ATOM 1397 C C . ALA A 1 176 ? -3.895 12.639 10.033 1.00 94.38 176 ALA A C 1
ATOM 1399 O O . ALA A 1 176 ? -3.635 13.637 9.361 1.00 94.38 176 ALA A O 1
ATOM 1400 N N . LEU A 1 177 ? -4.785 12.659 11.029 1.00 96.12 177 LEU A N 1
ATOM 1401 C CA . LEU A 1 177 ? -5.626 13.812 11.359 1.00 96.12 177 LEU A CA 1
ATOM 1402 C C . LEU A 1 177 ? -4.844 14.977 11.972 1.00 96.12 177 LEU A C 1
ATOM 1404 O O . LEU A 1 177 ? -5.248 16.127 11.833 1.00 96.12 177 LEU A O 1
ATOM 1408 N N . LYS A 1 178 ? -3.700 14.713 12.609 1.00 96.75 178 LYS A N 1
ATOM 1409 C CA . LYS A 1 178 ? -2.792 15.771 13.064 1.00 96.75 178 LYS A CA 1
ATOM 1410 C C . LYS A 1 178 ? -2.155 16.516 11.889 1.00 96.75 178 LYS A C 1
ATOM 1412 O O . LYS A 1 178 ? -1.946 17.720 11.990 1.00 96.75 178 LYS A O 1
ATOM 1417 N N . LEU A 1 179 ? -1.846 15.813 10.795 1.00 94.00 179 LEU A N 1
ATOM 1418 C CA . LEU A 1 179 ? -1.301 16.423 9.577 1.00 94.00 179 LEU A CA 1
ATOM 1419 C C . LEU A 1 179 ? -2.382 17.082 8.718 1.00 94.00 179 LEU A C 1
ATOM 1421 O O . LEU A 1 179 ? -2.161 18.160 8.174 1.00 94.00 179 LEU A O 1
ATOM 1425 N N . ASN A 1 180 ? -3.548 16.447 8.601 1.00 94.94 180 ASN A N 1
ATOM 1426 C CA . ASN A 1 180 ? -4.703 17.002 7.907 1.00 94.94 180 ASN A CA 1
ATOM 1427 C C . ASN A 1 180 ? -5.977 16.812 8.749 1.00 94.94 180 ASN A C 1
ATOM 1429 O O . ASN A 1 180 ? -6.642 15.778 8.632 1.00 94.94 180 ASN A O 1
ATOM 1433 N N . PRO A 1 181 ? -6.372 17.822 9.547 1.00 97.56 181 PRO A N 1
ATOM 1434 C CA . PRO A 1 181 ? -7.573 17.749 10.383 1.00 97.56 181 PRO A CA 1
ATOM 1435 C C . PRO A 1 181 ? -8.884 17.576 9.606 1.00 97.56 181 PRO A C 1
ATOM 1437 O O . PRO A 1 181 ? -9.889 17.185 10.194 1.00 97.56 181 PRO A O 1
ATOM 1440 N N . LYS A 1 182 ? -8.890 17.871 8.299 1.00 95.38 182 LYS A N 1
ATOM 1441 C CA . LYS A 1 182 ? -10.060 17.757 7.415 1.00 95.38 182 LYS A CA 1
ATOM 1442 C C . LYS A 1 182 ? -10.017 16.511 6.525 1.00 95.38 182 LYS A C 1
ATOM 1444 O O . LYS A 1 182 ? -10.744 16.447 5.542 1.00 95.38 182 LYS A O 1
ATOM 1449 N N . HIS A 1 183 ? -9.158 15.536 6.822 1.00 89.69 183 HIS A N 1
ATOM 1450 C CA . HIS A 1 183 ? -9.092 14.298 6.049 1.00 89.69 183 HIS A CA 1
ATOM 1451 C C . HIS A 1 183 ? -10.353 13.451 6.288 1.00 89.69 183 HIS A C 1
ATOM 1453 O O . HIS A 1 183 ? -10.437 12.703 7.263 1.00 89.69 183 HIS A O 1
ATOM 1459 N N . GLU A 1 184 ? -11.328 13.565 5.385 1.00 90.31 184 GLU A N 1
ATOM 1460 C CA . GLU A 1 184 ? -12.666 12.971 5.522 1.00 90.31 184 GLU A CA 1
ATOM 1461 C C . GLU A 1 184 ? -12.614 11.451 5.719 1.00 90.31 184 GLU A C 1
ATOM 1463 O O . GLU A 1 184 ? -13.187 10.939 6.683 1.00 90.31 184 GLU A O 1
ATOM 1468 N N . ASP A 1 185 ? -11.839 10.742 4.891 1.00 87.75 185 ASP A N 1
ATOM 1469 C CA . ASP A 1 185 ? -11.728 9.281 4.989 1.00 87.75 185 ASP A CA 1
ATOM 1470 C C . ASP A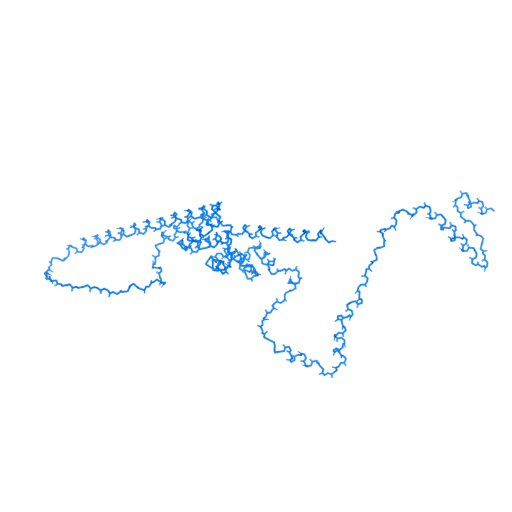 1 185 ? -11.112 8.822 6.319 1.00 87.75 185 ASP A C 1
ATOM 1472 O O . ASP A 1 185 ? -11.547 7.833 6.908 1.00 87.75 185 ASP A O 1
ATOM 1476 N N . ALA A 1 186 ? -10.116 9.552 6.835 1.00 91.12 186 ALA A N 1
ATOM 1477 C CA . ALA A 1 186 ? -9.491 9.243 8.114 1.00 91.12 186 ALA A CA 1
ATOM 1478 C C . ALA A 1 186 ? -10.451 9.487 9.284 1.00 91.12 186 ALA A C 1
ATOM 1480 O O . ALA A 1 186 ? -10.493 8.670 10.202 1.00 91.12 186 ALA A O 1
ATOM 1481 N N . LEU A 1 187 ? -11.251 10.559 9.245 1.00 94.12 187 LEU A N 1
ATOM 1482 C CA . LEU A 1 187 ? -12.298 10.810 10.243 1.00 94.12 187 LEU A CA 1
ATOM 1483 C C . LEU A 1 187 ? -13.346 9.694 10.236 1.00 94.12 187 LEU A C 1
ATOM 1485 O O . LEU A 1 187 ? -13.683 9.148 11.290 1.00 94.12 187 LEU A O 1
ATOM 1489 N N . TYR A 1 188 ? -13.840 9.343 9.049 1.00 90.25 188 TYR A N 1
ATOM 1490 C CA . TYR A 1 188 ? -14.865 8.322 8.877 1.00 90.25 188 TYR A CA 1
ATOM 1491 C C . TYR A 1 188 ? -14.374 6.941 9.333 1.00 90.25 188 TYR A C 1
ATOM 1493 O O . TYR A 1 188 ? -15.001 6.310 10.189 1.00 90.25 188 TYR A O 1
ATOM 1501 N N . ASN A 1 189 ? -13.214 6.497 8.840 1.00 91.56 189 ASN A N 1
ATOM 1502 C CA . ASN A 1 189 ? -12.682 5.180 9.179 1.00 91.56 189 ASN A CA 1
ATOM 1503 C C . ASN A 1 189 ? -12.274 5.080 10.649 1.00 91.56 189 ASN A C 1
ATOM 1505 O O . ASN A 1 189 ? -12.522 4.049 11.277 1.00 91.56 189 ASN A O 1
ATOM 1509 N N . LYS A 1 190 ? -11.703 6.143 11.232 1.00 94.75 190 LYS A N 1
ATOM 1510 C CA . LYS A 1 190 ? -11.396 6.178 12.666 1.00 94.75 190 LYS A CA 1
ATOM 1511 C C . LYS A 1 190 ? -12.659 5.969 13.501 1.00 94.75 190 LYS A C 1
ATOM 1513 O O . LYS A 1 190 ? -12.651 5.124 14.392 1.00 94.75 190 LYS A O 1
ATOM 1518 N N . LYS A 1 191 ? -13.753 6.669 13.177 1.00 94.25 191 LYS A N 1
ATOM 1519 C CA . LYS A 1 191 ? -15.039 6.512 13.874 1.00 94.25 191 LYS A CA 1
ATOM 1520 C C . LYS A 1 191 ? -15.559 5.077 13.791 1.00 94.25 191 LYS A C 1
ATOM 1522 O O . LYS A 1 191 ? -16.046 4.542 14.785 1.00 94.25 191 LYS A O 1
ATOM 1527 N N . LEU A 1 192 ? -15.426 4.430 12.631 1.00 90.88 192 LEU A N 1
ATOM 1528 C CA . LEU A 1 192 ? -15.766 3.013 12.499 1.00 90.88 192 LEU A CA 1
ATOM 1529 C C . LEU A 1 192 ? -14.919 2.147 13.443 1.00 90.88 192 LEU A C 1
ATOM 1531 O O . LEU A 1 192 ? -15.468 1.257 14.089 1.00 90.88 192 LEU A O 1
ATOM 1535 N N . VAL A 1 193 ? -13.611 2.403 13.546 1.00 92.44 193 VAL A N 1
ATOM 1536 C CA . VAL A 1 193 ? -12.697 1.630 14.412 1.00 92.44 193 VAL A CA 1
ATOM 1537 C C . VAL A 1 193 ? -13.048 1.812 15.887 1.00 92.44 193 VAL A C 1
ATOM 1539 O O . VAL A 1 193 ? -13.064 0.835 16.635 1.00 92.44 193 VAL A O 1
ATOM 1542 N N . GLU A 1 194 ? -13.386 3.033 16.301 1.00 94.31 194 GLU A N 1
ATOM 1543 C CA . GLU A 1 194 ? -13.836 3.330 17.666 1.00 94.31 194 GLU A CA 1
ATOM 1544 C C . GLU A 1 194 ? -15.101 2.534 18.020 1.00 94.31 194 GLU A C 1
ATOM 1546 O O . GLU A 1 194 ? -15.140 1.873 19.058 1.00 94.31 194 GLU A O 1
ATOM 1551 N N . GLN A 1 195 ? -16.093 2.513 17.123 1.00 90.88 195 GLN A N 1
ATOM 1552 C CA . GLN A 1 195 ? -17.331 1.747 17.312 1.00 90.88 195 GLN A CA 1
ATOM 1553 C C . GLN A 1 195 ? -17.080 0.236 17.416 1.00 90.88 195 GLN A C 1
ATOM 1555 O O . GLN A 1 195 ? -17.695 -0.439 18.242 1.00 90.88 195 GLN A O 1
ATOM 1560 N N . ALA A 1 196 ? -16.168 -0.311 16.605 1.00 88.31 196 ALA A N 1
ATOM 1561 C CA . ALA A 1 196 ? -15.805 -1.726 16.690 1.00 88.31 196 ALA A CA 1
ATOM 1562 C C . ALA A 1 196 ? -15.166 -2.078 18.029 1.00 88.31 196 ALA A C 1
ATOM 1564 O O . ALA A 1 196 ? -15.487 -3.103 18.629 1.00 88.31 196 ALA A O 1
ATOM 1565 N N . LEU A 1 197 ? -14.268 -1.216 18.500 1.00 90.12 197 LEU A N 1
ATOM 1566 C CA . LEU A 1 197 ? -13.579 -1.405 19.763 1.00 90.12 197 LEU A CA 1
ATOM 1567 C C . LEU A 1 197 ? -14.548 -1.318 20.951 1.00 90.12 197 LEU A C 1
ATOM 1569 O O . LEU A 1 197 ? -14.423 -2.085 21.905 1.00 90.12 197 LEU A O 1
ATOM 1573 N N . GLU A 1 198 ? -15.514 -0.399 20.907 1.00 89.94 198 GLU A N 1
ATOM 1574 C CA . GLU A 1 198 ? -16.558 -0.287 21.927 1.00 89.94 198 GLU A CA 1
ATOM 1575 C C . GLU A 1 198 ? -17.436 -1.540 21.974 1.00 89.94 198 GLU A C 1
ATOM 1577 O O . GLU A 1 198 ? -17.625 -2.112 23.051 1.00 89.94 198 GLU A O 1
ATOM 1582 N N . LYS A 1 199 ? -17.880 -2.030 20.812 1.00 85.56 199 LYS A N 1
ATOM 1583 C CA . LYS A 1 199 ? -18.662 -3.266 20.726 1.00 85.56 199 LYS A CA 1
ATOM 1584 C C . LYS A 1 199 ? -17.878 -4.473 21.251 1.00 85.56 199 LYS A C 1
ATOM 1586 O O . LYS A 1 199 ? -18.381 -5.210 22.088 1.00 85.56 199 LYS A O 1
ATOM 1591 N N . GLN A 1 200 ? -16.600 -4.600 20.882 1.00 84.19 200 GLN A N 1
ATOM 1592 C CA . GLN A 1 200 ? -15.728 -5.661 21.398 1.00 84.19 200 GLN A CA 1
ATOM 1593 C C . GLN A 1 200 ? -15.595 -5.619 22.932 1.00 84.19 200 GLN A C 1
ATOM 1595 O O . GLN A 1 200 ? -15.478 -6.661 23.578 1.00 84.19 200 GLN A O 1
ATOM 1600 N N . LYS A 1 201 ? -15.595 -4.425 23.538 1.00 85.56 201 LYS A N 1
ATOM 1601 C CA . LYS A 1 201 ? -15.578 -4.276 25.002 1.00 85.56 201 LYS A CA 1
ATOM 1602 C C . LYS A 1 201 ? -16.914 -4.663 25.639 1.00 85.56 201 LYS A C 1
ATOM 1604 O O . LYS A 1 201 ? -16.895 -5.213 26.736 1.00 85.56 201 LYS A O 1
ATOM 1609 N N . GLN A 1 202 ? -18.042 -4.369 24.989 1.00 83.38 202 GLN A N 1
ATOM 1610 C CA . GLN A 1 202 ? -19.371 -4.773 25.463 1.00 83.38 202 GLN A CA 1
ATOM 1611 C C . GLN A 1 202 ? -19.539 -6.294 25.416 1.00 83.38 202 GLN A C 1
ATOM 1613 O O . GLN A 1 202 ? -19.888 -6.880 26.438 1.00 83.38 202 GLN A O 1
ATOM 1618 N N . ASP A 1 203 ? -19.181 -6.929 24.297 1.00 78.56 203 ASP A N 1
ATOM 1619 C CA . ASP A 1 203 ? -19.272 -8.386 24.134 1.00 78.56 203 ASP A CA 1
ATOM 1620 C C . ASP A 1 203 ? -18.433 -9.111 25.205 1.00 78.56 203 ASP A C 1
ATOM 1622 O O . ASP A 1 203 ? -18.897 -10.046 25.851 1.00 78.56 203 ASP A O 1
ATOM 1626 N N . LYS A 1 204 ? -17.219 -8.613 25.496 1.00 78.75 204 LYS A N 1
ATOM 1627 C CA . LYS A 1 204 ? -16.369 -9.163 26.570 1.00 78.75 204 LYS A CA 1
ATOM 1628 C C . LYS A 1 204 ? -16.976 -9.047 27.969 1.00 78.75 204 LYS A C 1
ATOM 1630 O O . LYS A 1 204 ? -16.751 -9.934 28.788 1.00 78.75 204 LYS A O 1
ATOM 1635 N N . LYS A 1 205 ? -17.697 -7.960 28.266 1.00 77.31 205 LYS A N 1
ATOM 1636 C CA . LYS A 1 205 ? -18.394 -7.808 29.555 1.00 77.31 205 LYS A CA 1
ATOM 1637 C C . LYS A 1 205 ? -19.552 -8.796 29.662 1.00 77.31 205 LYS A C 1
ATOM 1639 O O . LYS A 1 205 ? -19.698 -9.443 30.689 1.00 77.31 205 LYS A O 1
ATOM 1644 N N . GLN A 1 206 ? -20.309 -8.964 28.582 1.00 70.69 206 GLN A N 1
ATOM 1645 C CA . GLN A 1 206 ? -21.462 -9.859 28.552 1.00 70.69 206 GLN A CA 1
ATOM 1646 C C . GLN A 1 206 ? -21.059 -11.340 28.675 1.00 70.69 206 GLN A C 1
ATOM 1648 O O . GLN A 1 206 ? -21.739 -12.102 29.361 1.00 70.69 206 GLN A O 1
ATOM 1653 N N . ASP A 1 207 ? -19.926 -11.736 28.086 1.00 68.50 207 ASP A N 1
ATOM 1654 C CA . ASP A 1 207 ? -19.350 -13.078 28.264 1.00 68.50 207 ASP A CA 1
ATOM 1655 C C . ASP A 1 207 ? -18.836 -13.316 29.692 1.00 68.50 207 ASP A C 1
ATOM 1657 O O . ASP A 1 207 ? -18.977 -14.419 30.225 1.00 68.50 207 ASP A O 1
ATOM 1661 N N . GLN A 1 208 ? -18.252 -12.297 30.335 1.00 66.12 208 GLN A N 1
ATOM 1662 C CA . GLN A 1 208 ? -17.844 -12.391 31.740 1.00 66.12 208 GLN A CA 1
ATOM 1663 C C . GLN A 1 208 ? -19.048 -12.535 32.672 1.00 66.12 208 GLN A C 1
ATOM 1665 O O . GLN A 1 208 ? -19.008 -13.379 33.565 1.00 66.12 208 GLN A O 1
ATOM 1670 N N . ASP A 1 209 ? -20.120 -11.776 32.441 1.00 68.56 209 ASP A N 1
ATOM 1671 C CA . ASP A 1 209 ? -21.343 -11.865 33.244 1.00 68.56 209 ASP A CA 1
ATOM 1672 C C . ASP A 1 209 ? -22.040 -13.227 33.070 1.00 68.56 209 ASP A C 1
ATOM 1674 O O . ASP A 1 209 ? -22.485 -13.817 34.055 1.00 68.56 209 ASP A O 1
ATOM 1678 N N . LYS A 1 210 ? -22.065 -13.786 31.848 1.00 65.44 210 LYS A N 1
ATOM 1679 C CA . LYS A 1 210 ? -22.582 -15.146 31.599 1.00 65.44 210 LYS A CA 1
ATOM 1680 C C . LYS A 1 210 ? -21.764 -16.222 32.313 1.00 65.44 210 LYS A C 1
ATOM 1682 O O . LYS A 1 210 ? -22.352 -17.056 32.991 1.00 65.44 210 LYS A O 1
ATOM 1687 N N . LYS A 1 211 ? -20.428 -16.179 32.225 1.00 65.19 211 LYS A N 1
ATOM 1688 C CA . LYS A 1 211 ? -19.563 -17.143 32.934 1.00 65.19 211 LYS A CA 1
ATOM 1689 C C . LYS A 1 211 ? -19.747 -17.078 34.448 1.00 65.19 211 LYS A C 1
ATOM 1691 O O . LYS A 1 211 ? -19.786 -18.119 35.091 1.00 65.19 211 LYS A O 1
ATOM 1696 N N . LYS A 1 212 ? -19.921 -15.874 35.002 1.00 62.91 212 LYS A N 1
ATOM 1697 C CA . LYS A 1 212 ? -20.184 -15.691 36.434 1.00 62.91 212 LYS A CA 1
ATOM 1698 C C . LYS A 1 212 ? -21.539 -16.270 36.855 1.00 62.91 212 LYS A C 1
ATOM 1700 O O . LYS A 1 212 ? -21.629 -16.900 37.901 1.00 62.91 212 LYS A O 1
ATOM 1705 N N . SER A 1 213 ? -22.573 -16.104 36.025 1.00 55.91 213 SER A N 1
ATOM 1706 C CA . SER A 1 213 ? -23.888 -16.725 36.247 1.00 55.91 213 SER A CA 1
ATOM 1707 C C . SER A 1 213 ? -23.877 -18.250 36.096 1.00 55.91 213 SER A C 1
ATOM 1709 O O . SER A 1 213 ? -24.603 -18.927 36.821 1.00 55.91 213 SER A O 1
ATOM 1711 N N . ASP A 1 214 ? -23.078 -18.809 35.184 1.00 59.28 214 ASP A N 1
ATOM 1712 C CA . ASP A 1 214 ? -22.960 -20.264 35.025 1.00 59.28 214 ASP A CA 1
ATOM 1713 C C . ASP A 1 214 ? -22.145 -20.903 36.168 1.00 59.28 214 ASP A C 1
ATOM 1715 O O . ASP A 1 214 ? -22.527 -21.965 36.660 1.00 59.28 214 ASP A O 1
ATOM 1719 N N . GLU A 1 215 ? -21.102 -20.229 36.671 1.00 56.62 215 GLU A N 1
ATOM 1720 C CA . GLU A 1 215 ? -20.388 -20.638 37.895 1.00 56.62 215 GLU A CA 1
ATOM 1721 C C . GLU A 1 215 ? -21.278 -20.555 39.145 1.00 56.62 215 GLU A C 1
ATOM 1723 O O . GLU A 1 215 ? -21.207 -21.438 39.999 1.00 56.62 215 GLU A O 1
ATOM 1728 N N . GLU A 1 216 ? -22.153 -19.547 39.261 1.00 55.09 216 GLU A N 1
ATOM 1729 C CA . GLU A 1 216 ? -23.138 -19.477 40.353 1.00 55.09 216 GLU A CA 1
ATOM 1730 C C . GLU A 1 216 ? -24.163 -20.619 40.279 1.00 55.09 216 GLU A C 1
ATOM 1732 O O . GLU A 1 216 ? -24.483 -21.211 41.310 1.00 55.09 216 GLU A O 1
ATOM 1737 N N . LYS A 1 217 ? -24.609 -21.009 39.076 1.00 54.12 217 LYS A N 1
ATOM 1738 C CA . LYS A 1 217 ? -25.508 -22.163 38.898 1.00 54.12 217 LYS A CA 1
ATOM 1739 C C . LYS A 1 217 ? -24.831 -23.504 39.176 1.00 54.12 217 LYS A C 1
ATOM 1741 O O . LYS A 1 217 ? -25.470 -24.386 39.743 1.00 54.12 217 LYS A O 1
ATOM 1746 N N . GLN A 1 218 ? -23.553 -23.668 38.829 1.00 49.75 218 GLN A N 1
ATOM 1747 C CA . GLN A 1 218 ? -22.790 -24.867 39.198 1.00 49.75 218 GLN A CA 1
ATOM 1748 C C . GLN A 1 218 ? -22.530 -24.936 40.711 1.00 49.75 218 GLN A C 1
ATOM 1750 O O . GLN A 1 218 ? -22.684 -26.005 41.299 1.00 49.75 218 GLN A O 1
ATOM 1755 N N . ASN A 1 219 ? -22.251 -23.806 41.370 1.00 49.41 219 ASN A N 1
ATOM 1756 C CA . ASN A 1 219 ? -22.095 -23.759 42.829 1.00 49.41 219 ASN A CA 1
ATOM 1757 C C . ASN A 1 219 ? -23.409 -23.985 43.600 1.00 49.41 219 ASN A C 1
ATOM 1759 O O . ASN A 1 219 ? -23.376 -24.513 44.713 1.00 49.41 219 ASN A O 1
ATOM 1763 N N . GLU A 1 220 ? -24.568 -23.609 43.050 1.00 49.84 220 GLU A N 1
ATOM 1764 C CA . GLU A 1 220 ? -25.868 -23.972 43.637 1.00 49.84 220 GLU A CA 1
ATOM 1765 C C . GLU A 1 220 ? -26.198 -25.461 43.465 1.00 49.84 220 GLU A C 1
ATOM 1767 O O . GLU A 1 220 ? -26.910 -26.022 44.299 1.00 49.84 220 GLU A O 1
ATOM 1772 N N . GLN A 1 221 ? -25.643 -26.120 42.444 1.00 40.72 221 GLN A N 1
ATOM 1773 C CA . GLN A 1 221 ? -25.862 -27.545 42.195 1.00 40.72 221 GLN A CA 1
ATOM 1774 C C . GLN A 1 221 ? -24.903 -28.449 42.995 1.00 40.72 221 GLN A C 1
ATOM 1776 O O . GLN A 1 221 ? -25.310 -29.537 43.401 1.00 40.72 221 GLN A O 1
ATOM 1781 N N . ASP A 1 222 ? -23.697 -27.977 43.338 1.00 45.03 222 ASP A N 1
ATOM 1782 C CA . ASP A 1 222 ? -22.790 -28.668 44.278 1.00 45.03 222 ASP A CA 1
ATOM 1783 C C . ASP A 1 222 ? -23.124 -28.410 45.762 1.00 45.03 222 ASP A C 1
ATOM 1785 O O . ASP A 1 222 ? -22.818 -29.231 46.632 1.00 45.03 222 ASP A O 1
ATOM 1789 N N . LYS A 1 223 ? -23.863 -27.338 46.088 1.00 43.88 223 LYS A N 1
ATOM 1790 C CA . LYS A 1 223 ? -24.332 -27.078 47.465 1.00 43.88 223 LYS A CA 1
ATOM 1791 C C . LYS A 1 223 ? -25.457 -27.993 47.962 1.00 43.88 223 LYS A C 1
ATOM 1793 O O . LYS A 1 223 ? -25.861 -27.862 49.118 1.00 43.88 223 LYS A O 1
ATOM 1798 N N . GLN A 1 224 ? -25.940 -28.930 47.145 1.00 41.66 224 GLN A N 1
ATOM 1799 C CA . GLN A 1 224 ? -26.885 -29.965 47.582 1.00 41.66 224 GLN A CA 1
ATOM 1800 C C . GLN A 1 224 ? -26.242 -31.319 47.926 1.00 41.66 224 GLN A C 1
ATOM 1802 O O . GLN A 1 224 ? -26.978 -32.201 48.371 1.00 41.66 224 GLN A O 1
ATOM 1807 N N . THR A 1 225 ? -24.912 -31.483 47.828 1.00 42.66 225 THR A N 1
ATOM 1808 C CA . THR A 1 225 ? -24.277 -32.795 48.101 1.00 42.66 225 THR A CA 1
ATOM 1809 C C . THR A 1 225 ? -23.283 -32.833 49.268 1.00 42.66 225 THR A C 1
ATOM 1811 O O . THR A 1 225 ? -23.005 -33.921 49.758 1.00 42.66 225 THR A O 1
ATOM 1814 N N . GLU A 1 226 ? -22.817 -31.716 49.832 1.00 37.62 226 GLU A N 1
ATOM 1815 C CA . GLU A 1 226 ? -21.870 -31.776 50.963 1.00 37.62 226 GLU A CA 1
ATOM 1816 C C . GLU A 1 226 ? -22.335 -30.992 52.191 1.00 37.62 226 GLU A C 1
ATOM 1818 O O . GLU A 1 226 ? -21.884 -29.893 52.507 1.00 37.62 226 GLU A O 1
ATOM 1823 N N . SER A 1 227 ? -23.220 -31.632 52.959 1.00 34.00 227 SER A N 1
ATOM 1824 C CA . SER A 1 227 ? -23.243 -31.463 54.410 1.00 34.00 227 SER A CA 1
ATOM 1825 C C . SER A 1 227 ? -22.375 -32.557 55.031 1.00 34.00 227 SER A C 1
ATOM 1827 O O . SER A 1 227 ? -22.873 -33.620 55.389 1.00 34.00 227 SER A O 1
ATOM 1829 N N . ASN A 1 228 ? -21.063 -32.319 55.112 1.00 32.94 228 ASN A N 1
ATOM 1830 C CA . ASN A 1 228 ? -20.270 -32.709 56.278 1.00 32.94 228 ASN A CA 1
ATOM 1831 C C . ASN A 1 228 ? -18.839 -32.152 56.233 1.00 32.94 228 ASN A C 1
ATOM 1833 O O . ASN A 1 228 ? -18.094 -32.380 55.292 1.00 32.94 228 ASN A O 1
ATOM 1837 N N . GLN A 1 229 ? -18.465 -31.561 57.373 1.00 31.95 229 GLN A N 1
ATOM 1838 C CA . GLN A 1 229 ? -17.107 -31.460 57.923 1.00 31.95 229 GLN A CA 1
ATOM 1839 C C . GLN A 1 229 ? -16.278 -30.178 57.672 1.00 31.95 229 GLN A C 1
ATOM 1841 O O . GLN A 1 229 ? -15.411 -30.083 56.819 1.00 31.95 229 GLN A O 1
ATOM 1846 N N . ALA A 1 230 ? -16.554 -29.204 58.545 1.00 30.91 230 ALA A N 1
ATOM 1847 C CA . ALA A 1 230 ? -15.639 -28.436 59.404 1.00 30.91 230 ALA A CA 1
ATOM 1848 C C . ALA A 1 230 ? -14.130 -28.289 59.064 1.00 30.91 230 ALA A C 1
ATOM 1850 O O . ALA A 1 230 ? -13.389 -29.269 59.091 1.00 30.91 230 ALA A O 1
ATOM 1851 N N . SER A 1 231 ? -13.682 -27.016 59.076 1.00 29.48 231 SER A N 1
ATOM 1852 C CA . SER A 1 231 ? -12.559 -26.428 59.870 1.00 29.48 231 SER A CA 1
ATOM 1853 C C . SER A 1 231 ? -11.567 -25.558 59.064 1.00 29.48 231 SER A C 1
ATOM 1855 O O . SER A 1 231 ? -10.673 -26.088 58.429 1.00 29.48 231 SER A O 1
ATOM 1857 N N . GLN A 1 232 ? -11.761 -24.229 59.130 1.00 27.97 232 GLN A N 1
ATOM 1858 C CA . GLN A 1 232 ? -10.837 -23.126 59.517 1.00 27.97 232 GLN A CA 1
ATOM 1859 C C . GLN A 1 232 ? -9.326 -23.068 59.094 1.00 27.97 232 GLN A C 1
ATOM 1861 O O . GLN A 1 232 ? -8.749 -24.064 58.691 1.00 27.97 232 GLN A O 1
ATOM 1866 N N . PRO A 1 233 ? -8.664 -21.881 59.151 1.00 56.44 233 PRO A N 1
ATOM 1867 C CA . PRO A 1 233 ? -8.220 -21.113 57.974 1.00 56.44 233 PRO A CA 1
ATOM 1868 C C . PRO A 1 233 ? -6.700 -20.836 57.929 1.00 56.44 233 PRO A C 1
ATOM 1870 O O . PRO A 1 233 ? -6.052 -20.876 58.967 1.00 56.44 233 PRO A O 1
ATOM 1873 N N . GLU A 1 234 ? -6.146 -20.383 56.793 1.00 27.23 234 GLU A N 1
ATOM 1874 C CA . GLU A 1 234 ? -4.926 -19.555 56.831 1.00 27.23 234 GLU A CA 1
ATOM 1875 C C . GLU A 1 234 ? -4.657 -18.711 55.575 1.00 27.23 234 GLU A C 1
ATOM 1877 O O . GLU A 1 234 ? -5.147 -18.972 54.478 1.00 27.23 234 GLU A O 1
ATOM 1882 N N . LYS A 1 235 ? -3.922 -17.629 55.834 1.00 29.88 235 LYS A N 1
ATOM 1883 C CA . LYS A 1 235 ? -3.546 -16.492 54.989 1.00 29.88 235 LYS A CA 1
ATOM 1884 C C . LYS A 1 235 ? -2.319 -16.834 54.136 1.00 29.88 235 LYS A C 1
ATOM 1886 O O . LYS A 1 235 ? -1.486 -17.597 54.595 1.00 29.88 235 LYS A O 1
ATOM 1891 N N . GLU A 1 236 ? -2.129 -16.158 53.004 1.00 27.91 236 GLU A N 1
ATOM 1892 C CA . GLU A 1 236 ? -1.083 -15.133 52.812 1.00 27.91 236 GLU A CA 1
ATOM 1893 C C . GLU A 1 236 ? -0.988 -14.679 51.354 1.00 27.91 236 GLU A C 1
ATOM 1895 O O . GLU A 1 236 ? -1.482 -15.314 50.425 1.00 27.91 236 GLU A O 1
ATOM 1900 N N . ALA A 1 237 ? -0.423 -13.489 51.217 1.00 30.03 237 ALA A N 1
ATOM 1901 C CA . ALA A 1 237 ? -0.372 -12.666 50.037 1.00 30.03 237 ALA A CA 1
ATOM 1902 C C . ALA A 1 237 ? 0.890 -12.913 49.196 1.00 30.03 237 ALA A C 1
ATOM 1904 O O . ALA A 1 237 ? 1.926 -13.339 49.692 1.00 30.03 237 ALA A O 1
ATOM 1905 N N . ASP A 1 238 ? 0.772 -12.442 47.961 1.00 28.27 238 ASP A N 1
ATOM 1906 C CA . ASP A 1 238 ? 1.714 -11.542 47.298 1.00 28.27 238 ASP A CA 1
ATOM 1907 C C . ASP A 1 238 ? 2.554 -12.077 46.130 1.00 28.27 238 ASP A C 1
ATOM 1909 O O . ASP A 1 238 ? 3.221 -13.108 46.171 1.00 28.27 238 ASP A O 1
ATOM 1913 N N . ASP A 1 239 ? 2.479 -11.243 45.098 1.00 30.39 239 ASP A N 1
ATOM 1914 C CA . ASP A 1 239 ? 3.441 -10.938 44.053 1.00 30.39 239 ASP A CA 1
ATOM 1915 C C . ASP A 1 239 ? 4.082 -12.067 43.227 1.00 30.39 239 ASP A C 1
ATOM 1917 O O . ASP A 1 239 ? 5.003 -12.767 43.655 1.00 30.39 239 ASP A O 1
ATOM 1921 N N . LYS A 1 240 ? 3.697 -12.115 41.941 1.00 27.77 240 LYS A N 1
ATOM 1922 C CA . LYS A 1 240 ? 4.659 -12.163 40.828 1.00 27.77 240 LYS A CA 1
ATOM 1923 C C . LYS A 1 240 ? 4.010 -11.898 39.465 1.00 27.77 240 LYS A C 1
ATOM 1925 O O . LYS A 1 240 ? 3.073 -12.567 39.047 1.00 27.77 240 LYS A O 1
ATOM 1930 N N . GLN A 1 241 ? 4.677 -10.996 38.743 1.00 27.16 241 GLN A N 1
ATOM 1931 C CA . GLN A 1 241 ? 4.771 -10.873 37.283 1.00 27.16 241 GLN A CA 1
ATOM 1932 C C . GLN A 1 241 ? 3.725 -10.041 36.534 1.00 27.16 241 GLN A C 1
ATOM 1934 O O . GLN A 1 241 ? 2.988 -10.507 35.668 1.00 27.16 241 GLN A O 1
ATOM 1939 N N . ALA A 1 242 ? 3.886 -8.727 36.681 1.00 35.41 242 ALA A N 1
ATOM 1940 C CA . ALA A 1 242 ? 3.766 -7.799 35.563 1.00 35.41 242 ALA A CA 1
ATOM 1941 C C . ALA A 1 242 ? 4.972 -7.936 34.605 1.00 35.41 242 ALA A C 1
ATOM 1943 O O . ALA A 1 242 ? 5.863 -7.093 34.615 1.00 35.41 242 ALA A O 1
ATOM 1944 N N . GLN A 1 243 ? 5.019 -8.986 33.773 1.00 33.84 243 GLN A N 1
ATOM 1945 C CA . GLN A 1 243 ? 5.838 -8.967 32.550 1.00 33.84 243 GLN A CA 1
ATOM 1946 C C . GLN A 1 243 ? 5.417 -10.043 31.539 1.00 33.84 243 GLN A C 1
ATOM 1948 O O . GLN A 1 243 ? 6.036 -11.095 31.444 1.00 33.84 243 GLN A O 1
ATOM 1953 N N . GLN A 1 244 ? 4.373 -9.759 30.753 1.00 28.61 244 GLN A N 1
ATOM 1954 C CA . GLN A 1 244 ? 4.112 -10.443 29.478 1.00 28.61 244 GLN A CA 1
ATOM 1955 C C . GLN A 1 244 ? 3.160 -9.610 28.600 1.00 28.61 244 GLN A C 1
ATOM 1957 O O . GLN A 1 244 ? 2.031 -9.976 28.296 1.00 28.61 244 GLN A O 1
ATOM 1962 N N . GLN A 1 245 ? 3.629 -8.437 28.169 1.00 36.09 245 GLN A N 1
ATOM 1963 C CA . GLN A 1 245 ? 3.115 -7.803 26.954 1.00 36.09 245 GLN A CA 1
ATOM 1964 C C . GLN A 1 245 ? 3.941 -8.317 25.778 1.00 36.09 245 GLN A C 1
ATOM 1966 O O . GLN A 1 245 ? 4.929 -7.695 25.404 1.00 36.09 245 GLN A O 1
ATOM 1971 N N . SER A 1 246 ? 3.568 -9.485 25.256 1.00 37.72 246 SER A N 1
ATOM 1972 C CA . SER A 1 246 ? 3.729 -9.923 23.858 1.00 37.72 246 SER A CA 1
ATOM 1973 C C . SER A 1 246 ? 3.372 -11.405 23.768 1.00 37.72 246 SER A C 1
ATOM 1975 O O . SER A 1 246 ? 3.949 -12.216 24.478 1.00 37.72 246 SER A O 1
ATOM 1977 N N . ALA A 1 247 ? 2.454 -11.719 22.852 1.00 38.81 247 ALA A N 1
ATOM 1978 C CA . ALA A 1 247 ? 2.025 -13.058 22.440 1.00 38.81 247 ALA A CA 1
ATOM 1979 C C . ALA A 1 247 ? 1.136 -13.852 23.419 1.00 38.81 247 ALA A C 1
ATOM 1981 O O . ALA A 1 247 ? 1.612 -14.710 24.143 1.00 38.81 247 ALA A O 1
ATOM 1982 N N . GLN A 1 248 ? -0.180 -13.623 23.335 1.00 30.73 248 GLN A N 1
ATOM 1983 C CA . GLN A 1 248 ? -1.224 -14.652 23.159 1.00 30.73 248 GLN A CA 1
ATOM 1984 C C . GLN A 1 248 ? -2.597 -13.970 23.255 1.00 30.73 248 GLN A C 1
ATOM 1986 O O . GLN A 1 248 ? -2.970 -13.462 24.304 1.00 30.73 248 GLN A O 1
ATOM 1991 N N . ASN A 1 249 ? -3.349 -13.923 22.150 1.00 34.25 249 ASN A N 1
ATOM 1992 C CA . ASN A 1 249 ? -4.803 -13.754 22.216 1.00 34.25 249 ASN A CA 1
ATOM 1993 C C . ASN A 1 249 ? -5.363 -15.142 22.564 1.00 34.25 249 ASN A C 1
ATOM 1995 O O . ASN A 1 249 ? -5.301 -16.009 21.690 1.00 34.25 249 ASN A O 1
ATOM 1999 N N . PRO A 1 250 ? -5.875 -15.395 23.780 1.00 44.12 250 PRO A N 1
ATOM 2000 C CA . PRO A 1 250 ? -6.579 -16.635 24.058 1.00 44.12 250 PRO A CA 1
ATOM 2001 C C . PRO A 1 250 ? -7.983 -16.499 23.460 1.00 44.12 250 PRO A C 1
ATOM 2003 O O . PRO A 1 250 ? -8.653 -15.495 23.693 1.00 44.12 250 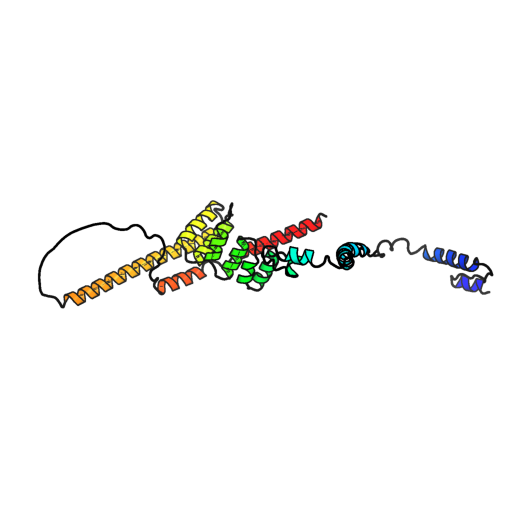PRO A O 1
ATOM 2006 N N . ASP A 1 251 ? -8.351 -17.459 22.615 1.00 46.84 251 ASP A N 1
ATOM 2007 C CA . ASP A 1 251 ? -9.660 -17.685 21.989 1.00 46.84 251 ASP A CA 1
ATOM 2008 C C . ASP A 1 251 ? -10.667 -16.519 22.023 1.00 46.84 251 ASP A C 1
ATOM 2010 O O . ASP A 1 251 ? -11.444 -16.338 22.962 1.00 46.84 251 ASP A O 1
ATOM 2014 N N . LYS A 1 252 ? -10.694 -15.729 20.941 1.00 57.50 252 LYS A N 1
ATOM 2015 C CA . LYS A 1 252 ? -11.873 -14.904 20.642 1.00 57.50 252 LYS A CA 1
ATOM 2016 C C . LYS A 1 252 ? -13.041 -15.856 20.386 1.00 57.50 252 LYS A C 1
ATOM 2018 O O . LYS A 1 252 ? -12.894 -16.736 19.536 1.00 57.50 252 LYS A O 1
ATOM 2023 N N . SER A 1 253 ? -14.175 -15.650 21.062 1.00 66.44 253 SER A N 1
ATOM 2024 C CA . SER A 1 253 ? -15.401 -16.400 20.766 1.00 66.44 253 SER A CA 1
ATOM 2025 C C . SER A 1 253 ? -15.750 -16.262 19.280 1.00 66.44 253 SER A C 1
ATOM 2027 O O . SER A 1 253 ? -15.440 -15.246 18.644 1.00 66.44 253 SER A O 1
ATOM 2029 N N . ASP A 1 254 ? -16.366 -17.287 18.695 1.00 73.75 254 ASP A N 1
ATOM 2030 C CA . ASP A 1 254 ? -16.688 -17.275 17.264 1.00 73.75 254 ASP A CA 1
ATOM 2031 C C . ASP A 1 254 ? -17.638 -16.120 16.897 1.00 73.75 254 ASP A C 1
ATOM 2033 O O . ASP A 1 254 ? -17.515 -15.531 15.822 1.00 73.75 254 ASP A O 1
ATOM 2037 N N . GLU A 1 255 ? -18.481 -15.684 17.837 1.00 72.12 255 GLU A N 1
ATOM 2038 C CA . GLU A 1 255 ? -19.318 -14.484 17.716 1.00 72.12 255 GLU A CA 1
ATOM 2039 C C . GLU A 1 255 ? -18.483 -13.196 17.622 1.00 72.12 255 GLU A C 1
ATOM 2041 O O . GLU A 1 255 ? -18.760 -12.336 16.780 1.00 72.12 255 GLU A O 1
ATOM 2046 N N . GLN A 1 256 ? -17.404 -13.069 18.406 1.00 71.00 256 GLN A N 1
ATOM 2047 C CA . GLN A 1 256 ? -16.482 -11.930 18.301 1.00 71.00 256 GLN A CA 1
ATOM 2048 C C . GLN A 1 256 ? -15.731 -11.917 16.967 1.00 71.00 256 GLN A C 1
ATOM 2050 O O . GLN A 1 256 ? -15.507 -10.839 16.406 1.00 71.00 256 GLN A O 1
ATOM 2055 N N . LYS A 1 257 ? -15.343 -13.087 16.438 1.00 76.75 257 LYS A N 1
ATOM 2056 C CA . LYS A 1 257 ? -14.701 -13.188 15.114 1.00 76.75 257 LYS A CA 1
ATOM 2057 C C . LYS A 1 257 ? -15.667 -12.755 14.009 1.00 76.75 257 LYS A C 1
ATOM 2059 O O . LYS A 1 257 ? -15.320 -11.888 13.209 1.00 76.75 257 LYS A O 1
ATOM 2064 N N . GLN A 1 258 ? -16.901 -13.257 14.026 1.00 80.12 258 GLN A N 1
ATOM 2065 C CA . GLN A 1 258 ? -17.936 -12.881 13.056 1.00 80.12 258 GLN A CA 1
ATOM 2066 C C . GLN A 1 258 ? -18.288 -11.389 13.123 1.00 80.12 258 GLN A C 1
ATOM 2068 O O . GLN A 1 258 ? -18.396 -10.722 12.089 1.00 80.12 258 GLN A O 1
ATOM 2073 N N . ALA A 1 259 ? -18.432 -10.830 14.328 1.00 79.31 259 ALA A N 1
ATOM 2074 C CA . ALA A 1 259 ? -18.684 -9.402 14.509 1.00 79.31 259 ALA A CA 1
ATOM 2075 C C . ALA A 1 259 ? -17.527 -8.551 13.964 1.00 79.31 259 ALA A C 1
ATOM 2077 O O . ALA A 1 259 ? -17.758 -7.521 13.320 1.00 79.31 259 ALA A O 1
ATOM 2078 N N . GLN A 1 260 ? -16.288 -9.003 14.176 1.00 78.31 260 GLN A N 1
ATOM 2079 C CA . GLN A 1 260 ? -15.102 -8.348 13.643 1.00 78.31 260 GLN A CA 1
ATOM 2080 C C . GLN A 1 260 ? -15.075 -8.395 12.108 1.00 78.31 260 GLN A C 1
ATOM 2082 O O . GLN A 1 260 ? -14.840 -7.364 11.484 1.00 78.31 260 GLN A O 1
ATOM 2087 N N . GLU A 1 261 ? -15.375 -9.532 11.484 1.00 81.69 261 GLU A N 1
ATOM 2088 C CA . GLU A 1 261 ? -15.446 -9.665 10.020 1.00 81.69 261 GLU A CA 1
ATOM 2089 C C . GLU A 1 261 ? -16.511 -8.768 9.384 1.00 81.69 261 GLU A C 1
ATOM 2091 O O . GLU A 1 261 ? -16.256 -8.091 8.384 1.00 81.69 261 GLU A O 1
ATOM 2096 N N . GLN A 1 262 ? -17.709 -8.717 9.968 1.00 83.06 262 GLN A N 1
ATOM 2097 C CA . GLN A 1 262 ? -18.772 -7.831 9.486 1.00 83.06 262 GLN A CA 1
ATOM 2098 C C . GLN A 1 262 ? -18.362 -6.364 9.556 1.00 83.06 262 GLN A C 1
ATOM 2100 O O . GLN A 1 262 ? -18.730 -5.568 8.691 1.00 83.06 262 GLN A O 1
ATOM 2105 N N . TRP A 1 263 ? -17.603 -6.005 10.585 1.00 79.50 263 TRP A N 1
ATOM 2106 C CA . TRP A 1 263 ? -17.083 -4.662 10.724 1.00 79.50 263 TRP A CA 1
ATOM 2107 C C . TRP A 1 263 ? -15.959 -4.366 9.724 1.00 79.50 263 TRP A C 1
ATOM 2109 O O . TRP A 1 263 ? -15.977 -3.315 9.085 1.00 79.50 263 TRP A O 1
ATOM 2119 N N . LEU A 1 264 ? -15.035 -5.308 9.524 1.00 79.69 264 LEU A N 1
ATOM 2120 C CA . LEU A 1 264 ? -13.954 -5.200 8.544 1.00 79.69 264 LEU A CA 1
ATOM 2121 C C . LEU A 1 264 ? -14.500 -4.895 7.144 1.00 79.69 264 LEU A C 1
ATOM 2123 O O . LEU A 1 264 ? -13.918 -4.084 6.430 1.00 79.69 264 LEU A O 1
ATOM 2127 N N . LYS A 1 265 ? -15.653 -5.461 6.772 1.00 84.31 265 LYS A N 1
ATOM 2128 C CA . LYS A 1 265 ? -16.340 -5.182 5.495 1.00 84.31 265 LYS A CA 1
ATOM 2129 C C . LYS A 1 265 ? -16.878 -3.750 5.360 1.00 84.31 265 LYS A C 1
ATOM 2131 O O . LYS A 1 265 ? -17.133 -3.311 4.245 1.00 84.31 265 LYS A O 1
ATOM 2136 N N . ARG A 1 266 ? -17.073 -3.024 6.466 1.00 82.56 266 ARG A N 1
ATOM 2137 C CA . ARG A 1 266 ? -17.590 -1.641 6.459 1.00 82.56 266 ARG A CA 1
ATOM 2138 C C . ARG A 1 266 ? -16.508 -0.598 6.233 1.00 82.56 266 ARG A C 1
ATOM 2140 O O . ARG A 1 266 ? -16.835 0.507 5.818 1.00 82.56 266 ARG A O 1
ATOM 2147 N N . ILE A 1 267 ? -15.249 -0.925 6.523 1.00 79.12 267 ILE A N 1
ATOM 2148 C CA . ILE A 1 267 ? -14.133 -0.040 6.197 1.00 79.12 267 ILE A CA 1
ATOM 2149 C C . ILE A 1 267 ? -14.005 0.004 4.666 1.00 79.12 267 ILE A C 1
ATOM 2151 O O . ILE A 1 267 ? -13.756 -1.051 4.069 1.00 79.12 267 ILE A O 1
ATOM 2155 N N . PRO A 1 268 ? -14.155 1.184 4.037 1.00 73.62 268 PRO A N 1
ATOM 2156 C CA . PRO A 1 268 ? -13.993 1.357 2.600 1.00 73.62 268 PRO A CA 1
ATOM 2157 C C . PRO A 1 268 ? -12.631 0.841 2.119 1.00 73.62 268 PRO A C 1
ATOM 2159 O O . PRO A 1 268 ? -11.594 1.169 2.694 1.00 73.62 268 PRO A O 1
ATOM 2162 N N . ASP A 1 269 ? -12.632 0.050 1.046 1.00 65.69 269 ASP A N 1
ATOM 2163 C CA . ASP A 1 269 ? -11.428 -0.552 0.465 1.00 65.69 269 ASP A CA 1
ATOM 2164 C C . ASP A 1 269 ? -10.856 0.288 -0.687 1.00 65.69 269 ASP A C 1
ATOM 2166 O O . ASP A 1 269 ? -10.861 -0.153 -1.844 1.00 65.69 269 ASP A O 1
ATOM 2170 N N . ASP A 1 270 ? -10.312 1.474 -0.384 1.00 66.00 270 ASP A N 1
ATOM 2171 C CA . ASP A 1 270 ? -9.633 2.300 -1.400 1.00 66.00 270 ASP A CA 1
ATOM 2172 C C . ASP A 1 270 ? -8.213 2.811 -1.061 1.00 66.00 270 ASP A C 1
ATOM 2174 O O . ASP A 1 270 ? -7.916 3.995 -1.218 1.00 66.00 270 ASP A O 1
ATOM 2178 N N . PRO A 1 271 ? -7.252 1.936 -0.709 1.00 64.69 271 PRO A N 1
ATOM 2179 C CA . PRO A 1 271 ? -5.840 2.335 -0.736 1.00 64.69 271 PRO A CA 1
ATOM 2180 C C . PRO A 1 271 ? -5.320 2.558 -2.173 1.00 64.69 271 PRO A C 1
ATOM 2182 O O . PRO A 1 271 ? -4.287 3.194 -2.382 1.00 64.69 271 PRO A O 1
ATOM 2185 N N . ALA A 1 272 ? -6.034 2.045 -3.183 1.00 59.12 272 ALA A N 1
ATOM 2186 C CA . ALA A 1 272 ? -5.666 2.119 -4.597 1.00 59.12 272 ALA A CA 1
ATOM 2187 C C . ALA A 1 272 ? -5.981 3.482 -5.236 1.00 59.12 272 ALA A C 1
ATOM 2189 O O . ALA A 1 272 ? -5.376 3.842 -6.249 1.00 59.12 272 ALA A O 1
ATOM 2190 N N . GLY A 1 273 ? -6.879 4.276 -4.650 1.00 63.28 273 GLY A N 1
ATOM 2191 C CA . GLY A 1 273 ? -7.199 5.621 -5.117 1.00 63.28 273 GLY A CA 1
ATOM 2192 C C . GLY A 1 273 ? -5.957 6.505 -5.176 1.00 63.28 273 GLY A C 1
ATOM 2193 O O . GLY A 1 273 ? -5.772 7.269 -6.128 1.00 63.28 273 GLY A O 1
ATOM 2194 N N . LEU A 1 274 ? -5.041 6.331 -4.219 1.00 62.66 274 LEU A N 1
ATOM 2195 C CA . LEU A 1 274 ? -3.754 7.023 -4.204 1.00 62.66 274 LEU A CA 1
ATOM 2196 C C . LEU A 1 274 ? -2.824 6.538 -5.325 1.00 62.66 274 LEU A C 1
ATOM 2198 O O . LEU A 1 274 ? -2.201 7.357 -6.004 1.00 62.66 274 LEU A O 1
ATOM 2202 N N . LEU A 1 275 ? -2.802 5.226 -5.583 1.00 65.12 275 LEU A N 1
ATOM 2203 C CA . LEU A 1 275 ? -2.060 4.609 -6.687 1.00 65.12 275 LEU A CA 1
ATOM 2204 C C . LEU A 1 275 ? -2.515 5.183 -8.038 1.00 65.12 275 LEU A C 1
ATOM 2206 O O . LEU A 1 275 ? -1.708 5.730 -8.792 1.00 65.12 275 LEU A O 1
ATOM 2210 N N . LYS A 1 276 ? -3.829 5.171 -8.293 1.00 65.06 276 LYS A N 1
ATOM 2211 C CA . LYS A 1 276 ? -4.440 5.692 -9.525 1.00 65.06 276 LYS A CA 1
ATOM 2212 C C . LYS A 1 276 ? -4.157 7.182 -9.731 1.00 65.06 276 LYS A C 1
ATOM 2214 O O . LYS A 1 276 ? -3.806 7.598 -10.838 1.00 65.06 276 LYS A O 1
ATOM 2219 N N . ARG A 1 277 ? -4.283 7.998 -8.675 1.00 69.81 277 ARG A N 1
ATOM 2220 C CA . ARG A 1 277 ? -3.993 9.444 -8.732 1.00 69.81 277 ARG A CA 1
ATOM 2221 C C . ARG A 1 277 ? -2.517 9.715 -9.033 1.00 69.81 277 ARG A C 1
ATOM 2223 O O . ARG A 1 277 ? -2.226 10.559 -9.882 1.00 69.81 277 ARG A O 1
ATOM 2230 N N . LYS A 1 278 ? -1.595 8.979 -8.402 1.00 69.88 278 LYS A N 1
ATOM 2231 C CA . LYS A 1 278 ? -0.147 9.160 -8.594 1.00 69.88 278 LYS A CA 1
ATOM 2232 C C . LYS A 1 278 ? 0.305 8.743 -9.995 1.00 69.88 278 LYS A C 1
ATOM 2234 O O . LYS A 1 278 ? 1.048 9.498 -10.617 1.00 69.88 278 LYS A O 1
ATOM 2239 N N . PHE A 1 279 ? -0.199 7.629 -10.533 1.00 72.94 279 PHE A N 1
ATOM 2240 C CA . PHE A 1 279 ? 0.091 7.232 -11.918 1.00 72.94 279 PHE A CA 1
ATOM 2241 C C . PHE A 1 279 ? -0.429 8.248 -12.932 1.00 72.94 279 PHE A C 1
ATOM 2243 O O . PHE A 1 279 ? 0.314 8.658 -13.824 1.00 72.94 279 PHE A O 1
ATOM 2250 N N . LYS A 1 280 ? -1.663 8.738 -12.757 1.00 72.00 280 LYS A N 1
ATOM 2251 C CA . LYS A 1 280 ? -2.211 9.804 -13.608 1.00 72.00 280 LYS A CA 1
ATOM 2252 C C . LYS A 1 280 ? -1.337 11.063 -13.566 1.00 72.00 280 LYS A C 1
ATOM 2254 O O . LYS A 1 280 ? -1.075 11.665 -14.606 1.00 72.00 280 LYS A O 1
ATOM 2259 N N . TYR A 1 281 ? -0.857 11.438 -12.380 1.00 73.75 281 TYR A N 1
ATOM 2260 C CA . TYR A 1 281 ? 0.030 12.585 -12.209 1.00 73.75 281 TYR A CA 1
ATOM 2261 C C . TYR A 1 281 ? 1.394 12.384 -12.886 1.00 73.75 281 TYR A C 1
ATOM 2263 O O . TYR A 1 281 ? 1.812 13.233 -13.671 1.00 73.75 281 TYR A O 1
ATOM 2271 N N . GLN A 1 282 ? 2.065 11.255 -12.654 1.00 68.62 282 GLN A N 1
ATOM 2272 C CA . GLN A 1 282 ? 3.356 10.954 -13.283 1.00 68.62 282 GLN A CA 1
ATOM 2273 C C . GLN A 1 282 ? 3.263 10.875 -14.808 1.00 68.62 282 GLN A C 1
ATOM 2275 O O . GLN A 1 282 ? 4.104 11.448 -15.499 1.00 68.62 282 GLN A O 1
ATOM 2280 N N . TYR A 1 283 ? 2.219 10.230 -15.331 1.00 69.75 283 TYR A N 1
ATOM 2281 C CA . TYR A 1 283 ? 1.953 10.194 -16.767 1.00 69.75 283 TYR A CA 1
ATOM 2282 C C . TYR A 1 283 ? 1.794 11.613 -17.337 1.00 69.75 283 TYR A C 1
ATOM 2284 O O . TYR A 1 283 ? 2.411 11.957 -18.342 1.00 69.75 283 TYR A O 1
ATOM 2292 N N . SER A 1 284 ? 1.043 12.479 -16.645 1.00 69.25 284 SER A N 1
ATOM 2293 C CA . SER A 1 284 ? 0.854 13.869 -17.075 1.00 69.25 284 SER A CA 1
ATOM 2294 C C . SER A 1 284 ? 2.137 14.707 -17.039 1.00 69.25 284 SER A C 1
ATOM 2296 O O . SER A 1 284 ? 2.329 15.552 -17.908 1.00 69.25 284 SER A O 1
ATOM 2298 N N . GLN A 1 285 ? 3.034 14.468 -16.075 1.00 69.44 285 GLN A N 1
ATOM 2299 C CA . GLN A 1 285 ? 4.316 15.172 -16.007 1.00 69.44 285 GLN A CA 1
ATOM 2300 C C . GLN A 1 285 ? 5.250 14.773 -17.150 1.00 69.44 285 GLN A C 1
ATOM 2302 O O . GLN A 1 285 ? 5.875 15.641 -17.754 1.00 69.44 285 GLN A O 1
ATOM 2307 N N . ARG A 1 286 ? 5.297 13.481 -17.495 1.00 68.50 286 ARG A N 1
ATOM 2308 C CA . ARG A 1 286 ? 6.127 12.987 -18.601 1.00 68.50 286 ARG A CA 1
ATOM 2309 C C . ARG A 1 286 ? 5.680 13.567 -19.946 1.00 68.50 286 ARG A C 1
ATOM 2311 O O . ARG A 1 286 ? 6.521 14.018 -20.712 1.00 68.50 286 ARG A O 1
ATOM 2318 N N . ASN A 1 287 ? 4.366 13.652 -20.171 1.00 59.53 287 ASN A N 1
ATOM 2319 C CA . ASN A 1 287 ? 3.803 14.258 -21.383 1.00 59.53 287 ASN A CA 1
ATOM 2320 C C . ASN A 1 287 ? 3.957 15.785 -21.450 1.00 59.53 287 ASN A C 1
ATOM 2322 O O . ASN A 1 287 ? 3.945 16.343 -22.541 1.00 59.53 287 ASN A O 1
ATOM 2326 N N . ARG A 1 288 ? 4.068 16.480 -20.310 1.00 66.44 288 ARG A N 1
ATOM 2327 C CA . ARG A 1 288 ? 4.363 17.923 -20.298 1.00 66.44 288 ARG A CA 1
ATOM 2328 C C . ARG A 1 288 ? 5.830 18.210 -20.611 1.00 66.44 288 ARG A C 1
ATOM 2330 O O . ARG A 1 288 ? 6.099 19.186 -21.297 1.00 66.44 288 ARG A O 1
ATOM 2337 N N . GLY A 1 289 ? 6.747 17.356 -20.151 1.00 54.81 289 GLY A N 1
ATOM 2338 C CA . GLY A 1 289 ? 8.171 17.463 -20.481 1.00 54.81 289 GLY A CA 1
ATOM 2339 C C . GLY A 1 289 ? 8.449 17.272 -21.974 1.00 54.81 289 GLY A C 1
ATOM 2340 O O . GLY A 1 289 ? 9.231 18.016 -22.541 1.00 54.81 289 GLY A O 1
ATOM 2341 N N . SER A 1 290 ? 7.735 16.359 -22.639 1.00 53.16 290 SER A N 1
ATOM 2342 C CA . SER A 1 290 ? 7.896 16.089 -24.078 1.00 53.16 290 SER A CA 1
ATOM 2343 C C . SER A 1 290 ? 7.264 17.127 -25.019 1.00 53.16 290 SER A C 1
ATOM 2345 O O . SER A 1 290 ? 7.294 16.929 -26.225 1.00 53.16 290 SER A O 1
ATOM 2347 N N . GLN A 1 291 ? 6.612 18.175 -24.500 1.00 50.06 291 GLN A N 1
ATOM 2348 C CA . GLN A 1 291 ? 6.058 19.278 -25.307 1.00 50.06 291 GLN A CA 1
ATOM 2349 C C . GLN A 1 291 ? 6.852 20.586 -25.159 1.00 50.06 291 GLN A C 1
ATOM 2351 O O . GLN A 1 291 ? 6.467 21.597 -25.741 1.00 50.06 291 GLN A O 1
ATOM 2356 N N . GLN A 1 292 ? 7.912 20.590 -24.347 1.00 46.00 292 GLN A N 1
ATOM 2357 C CA . GLN A 1 292 ? 8.764 21.761 -24.110 1.00 46.00 292 GLN A CA 1
ATOM 2358 C C . GLN A 1 292 ? 10.181 21.613 -24.692 1.00 46.00 292 GLN A C 1
ATOM 2360 O O . GLN A 1 292 ? 10.993 22.517 -24.506 1.00 46.00 292 GLN A O 1
ATOM 2365 N N . GLU A 1 293 ? 10.452 20.522 -25.409 1.00 39.66 293 GLU A N 1
ATOM 2366 C CA . GLU A 1 293 ? 11.633 20.320 -26.264 1.00 39.66 293 GLU A CA 1
ATOM 2367 C C . GLU A 1 293 ? 11.203 20.319 -27.733 1.00 39.66 293 GLU A C 1
ATOM 2369 O O . GLU A 1 293 ? 11.951 20.892 -28.555 1.00 39.66 293 GLU A O 1
#